Protein 5TO5 (pdb70)

B-factor: mean 37.55, std 9.83, range [18.01, 125.41]

Sequence (281 aa):
AAVLQQVLERTELNKLPKSVQNKLEKFLADQQSEIDGLKGRHEKFKVESEQQYMEIEKRLSHSQERLVNETRECQSLRLELEKLNNQLKALTEKNKELEIAQDRNIAIQSQMTRTKEELEAEKRDLIRTNERLSQELEYLTAVLQQVLERTELNKLPKSVQNKLEKFLADQQSEIDGLKGRHEKFKVESEQQYMEIEKRLSHSQERLVNETRECQSLRLELEKLNNQLKALTEKNKELEIAQDRNIAIQSQMTRTKEELEAEKRDLIRTNERLSQELEYLT

Radius of gyration: 56.95 Å; Cα contacts (8 Å, |Δi|>4): 152; chains: 2; bounding box: 167×40×88 Å

Structure (mmCIF, N/CA/C/O backbone):
data_5TO5
#
_entry.id   5TO5
#
_cell.length_a   74.177
_cell.length_b   51.551
_cell.length_c   94.980
_cell.angle_alpha   90.000
_cell.angle_beta   107.830
_cell.angle_gamma   90.000
#
_symmetry.space_group_name_H-M   'C 1 2 1'
#
loop_
_entity.id
_entity.type
_entity.pdbx_description
1 polymer 'Nucleoprotein TPR'
2 water water
#
loop_
_atom_site.group_PDB
_atom_site.id
_atom_site.type_symbol
_atom_site.label_atom_id
_atom_site.label_alt_id
_atom_site.label_comp_id
_atom_site.label_asym_id
_atom_site.label_entity_id
_atom_site.label_seq_id
_atom_site.pdbx_PDB_ins_code
_atom_site.Cartn_x
_atom_site.Cartn_y
_atom_site.Cartn_z
_atom_site.occupancy
_atom_site.B_iso_or_equiv
_atom_site.auth_seq_id
_atom_site.auth_comp_id
_atom_site.auth_asym_id
_atom_site.auth_atom_id
_atom_site.pdbx_PDB_model_num
ATOM 1 N N . ALA A 1 1 ? 54.413 -25.602 80.630 1.00 51.52 2 ALA A N 1
ATOM 2 C CA . ALA A 1 1 ? 53.451 -24.770 79.925 1.00 69.67 2 ALA A CA 1
ATOM 3 C C . ALA A 1 1 ? 53.782 -23.291 80.108 1.00 64.42 2 ALA A C 1
ATOM 4 O O . ALA A 1 1 ? 53.035 -22.416 79.658 1.00 68.64 2 ALA A O 1
ATOM 6 N N . ALA A 1 2 ? 54.937 -23.024 80.708 1.00 55.89 3 ALA A N 1
ATOM 7 C CA . ALA A 1 2 ? 55.363 -21.666 81.009 1.00 54.16 3 ALA A CA 1
ATOM 8 C C . ALA A 1 2 ? 55.853 -20.922 79.772 1.00 45.56 3 ALA A C 1
ATOM 9 O O . ALA A 1 2 ? 56.580 -21.470 78.945 1.00 50.39 3 ALA A O 1
ATOM 11 N N . VAL A 1 3 ? 55.442 -19.665 79.655 1.00 42.12 4 VAL A N 1
ATOM 12 C CA . VAL A 1 3 ? 55.833 -18.824 78.533 1.00 40.34 4 VAL A CA 1
ATOM 13 C C . VAL A 1 3 ? 57.225 -18.221 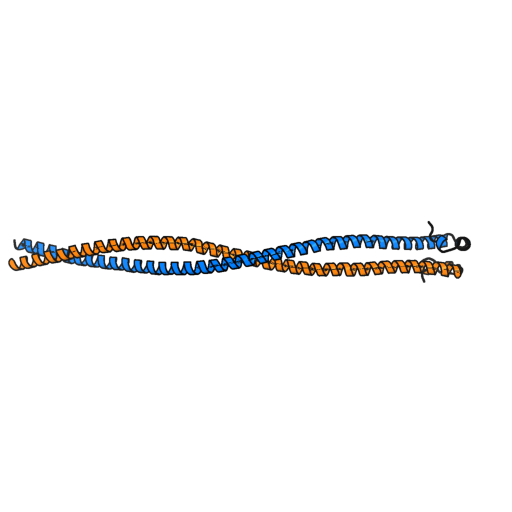78.737 1.00 35.18 4 VAL A C 1
ATOM 14 O O . VAL A 1 3 ? 57.928 -17.914 77.772 1.00 33.55 4 VAL A O 1
ATOM 18 N N . LEU A 1 4 ? 57.621 -18.064 79.997 1.00 37.97 5 LEU A N 1
ATOM 19 C CA . LEU A 1 4 ? 58.862 -17.371 80.322 1.00 39.50 5 LEU A CA 1
ATOM 20 C C . LEU A 1 4 ? 60.094 -18.214 80.020 1.00 35.00 5 LEU A C 1
ATOM 21 O O . LEU A 1 4 ? 61.139 -17.685 79.641 1.00 35.93 5 LEU A O 1
ATOM 26 N N . GLN A 1 5 ? 59.976 -19.525 80.188 1.00 35.51 6 GLN A N 1
ATOM 27 C CA . GLN A 1 5 ? 61.092 -20.410 79.893 1.00 32.24 6 GLN A CA 1
ATOM 28 C C . GLN A 1 5 ? 61.299 -20.502 78.379 1.00 37.47 6 GLN A C 1
ATOM 29 O O . GLN A 1 5 ? 62.345 -20.963 77.920 1.00 43.28 6 GLN A O 1
ATOM 35 N N . GLN A 1 6 ? 60.303 -20.061 77.610 1.00 36.11 7 GLN A N 1
ATOM 36 C CA . GLN A 1 6 ? 60.418 -20.023 76.155 1.00 31.19 7 GLN A CA 1
ATOM 37 C C . GLN A 1 6 ? 61.283 -18.854 75.685 1.00 36.44 7 GLN A C 1
ATOM 38 O O . GLN A 1 6 ? 62.104 -19.001 74.781 1.00 33.79 7 GLN A O 1
ATOM 44 N N . VAL A 1 7 ? 61.079 -17.684 76.283 1.00 31.26 8 VAL A N 1
ATOM 45 C CA . VAL A 1 7 ? 61.791 -16.488 75.849 1.00 28.47 8 VAL A CA 1
ATOM 46 C C . VAL A 1 7 ? 63.208 -16.411 76.419 1.00 35.21 8 VAL A C 1
ATOM 47 O O . VAL A 1 7 ? 64.149 -16.082 75.700 1.00 31.15 8 VAL A O 1
ATOM 51 N N . LEU A 1 8 ? 63.368 -16.744 77.697 1.00 30.77 9 LEU A N 1
ATOM 52 C CA . LEU A 1 8 ? 64.673 -16.649 78.344 1.00 33.14 9 LEU A CA 1
ATOM 53 C C . LEU A 1 8 ? 65.327 -18.016 78.502 1.00 36.71 9 LEU A C 1
ATOM 54 O O . LEU A 1 8 ? 64.699 -19.047 78.253 1.00 41.69 9 LEU A O 1
ATOM 59 N N . GLU A 1 9 ? 66.572 -18.020 78.972 1.00 41.01 10 GLU A N 1
ATOM 60 C CA . GLU A 1 9 ? 67.292 -19.266 79.195 1.00 38.69 10 GLU A CA 1
ATOM 61 C C . GLU A 1 9 ? 67.121 -19.689 80.641 1.00 36.47 10 GLU A C 1
ATOM 62 O O . GLU A 1 9 ? 66.589 -18.927 81.444 1.00 46.49 10 GLU A O 1
ATOM 68 N N . ARG A 1 10 ? 67.619 -20.870 80.990 1.00 33.51 11 ARG A N 1
ATOM 69 C CA . ARG A 1 10 ? 67.480 -21.360 82.356 1.00 37.13 11 ARG A CA 1
ATOM 70 C C . ARG A 1 10 ? 68.410 -20.605 83.291 1.00 36.90 11 ARG A C 1
ATOM 71 O O . ARG A 1 10 ? 68.166 -20.525 84.492 1.00 42.26 11 ARG A O 1
ATOM 79 N N . THR A 1 11 ? 69.476 -20.043 82.738 1.00 34.10 12 THR A N 1
ATOM 80 C CA . THR A 1 11 ? 70.429 -19.302 83.550 1.00 43.28 12 THR A CA 1
ATOM 81 C C . THR A 1 11 ? 69.926 -17.901 83.872 1.00 39.64 12 THR A C 1
ATOM 82 O O . THR A 1 11 ? 70.115 -17.409 84.982 1.00 38.44 12 THR A O 1
ATOM 86 N N . GLU A 1 12 ? 69.306 -17.245 82.896 1.00 33.60 13 GLU A N 1
ATOM 87 C CA . GLU A 1 12 ? 68.862 -15.872 83.104 1.00 37.97 13 GLU A CA 1
ATOM 88 C C . GLU A 1 12 ? 67.433 -15.777 83.633 1.00 34.38 13 GLU A C 1
ATOM 89 O O . GLU A 1 12 ? 67.028 -14.731 84.145 1.00 31.12 13 GLU A O 1
ATOM 95 N N . LEU A 1 13 ? 66.685 -16.872 83.545 1.00 30.93 14 LEU A N 1
ATOM 96 C CA . LEU A 1 13 ? 65.361 -16.915 84.145 1.00 28.51 14 LEU A CA 1
ATOM 97 C C . LEU A 1 13 ? 65.523 -17.080 85.646 1.00 30.58 14 LEU A C 1
ATOM 98 O O . LEU A 1 13 ? 64.780 -16.495 86.431 1.00 33.09 14 LEU A O 1
ATOM 103 N N . ASN A 1 14 ? 66.517 -17.864 86.043 1.00 31.48 15 ASN A N 1
ATOM 104 C CA . ASN A 1 14 ? 66.736 -18.125 87.456 1.00 31.80 15 ASN A CA 1
ATOM 105 C C . ASN A 1 14 ? 67.367 -16.928 88.166 1.00 28.38 15 ASN A C 1
ATOM 106 O O . ASN A 1 14 ? 67.388 -16.871 89.395 1.00 27.22 15 ASN A O 1
ATOM 111 N N . LYS A 1 15 ? 67.866 -15.967 87.391 1.00 27.74 16 LYS A N 1
ATOM 112 C CA . LYS A 1 15 ? 68.393 -14.728 87.957 1.00 26.98 16 LYS A CA 1
ATOM 113 C C . LYS A 1 15 ? 67.272 -13.738 88.277 1.00 28.11 16 LYS A C 1
ATOM 114 O O . LYS A 1 15 ? 67.505 -12.719 88.924 1.00 37.09 16 LYS A O 1
ATOM 120 N N . LEU A 1 16 ? 66.060 -14.034 87.818 1.00 28.26 17 LEU A N 1
ATOM 121 C CA . LEU A 1 16 ? 64.917 -13.184 88.125 1.00 26.73 17 LEU A CA 1
ATOM 122 C C . LEU A 1 16 ? 64.290 -13.575 89.462 1.00 24.89 17 LEU A C 1
ATOM 123 O O . LEU A 1 16 ? 64.082 -14.756 89.729 1.00 24.76 17 LEU A O 1
ATOM 128 N N . PRO A 1 17 ? 63.993 -12.578 90.313 1.00 25.47 18 PRO A N 1
ATOM 129 C CA . PRO A 1 17 ? 63.243 -12.828 91.550 1.00 24.37 18 PRO A CA 1
ATOM 130 C C . PRO A 1 17 ? 61.912 -13.522 91.292 1.00 24.33 18 PRO A C 1
ATOM 131 O O . PRO A 1 17 ? 61.387 -13.424 90.182 1.00 24.49 18 PRO A O 1
ATOM 135 N N . LYS A 1 18 ? 61.400 -14.238 92.289 1.00 23.78 19 LYS A N 1
ATOM 136 C CA . LYS A 1 18 ? 60.115 -14.916 92.157 1.00 26.73 19 LYS A CA 1
ATOM 137 C C . LYS A 1 18 ? 59.030 -13.917 91.761 1.00 24.95 19 LYS A C 1
ATOM 138 O O . LYS A 1 18 ? 58.275 -14.155 90.822 1.00 26.79 19 LYS A O 1
ATOM 144 N N . SER A 1 19 ? 58.982 -12.795 92.476 1.00 24.83 20 SER A N 1
ATOM 145 C CA . SER A 1 19 ? 57.979 -11.755 92.255 1.00 27.77 20 SER A CA 1
ATOM 146 C C . SER A 1 19 ? 57.981 -11.292 90.810 1.00 27.09 20 SER A C 1
ATOM 147 O O . SER A 1 19 ? 56.944 -11.243 90.150 1.00 24.85 20 SER A O 1
ATOM 150 N N . VAL A 1 20 ? 59.172 -10.953 90.337 1.00 25.47 21 VAL A N 1
ATOM 151 C CA . VAL A 1 20 ? 59.391 -10.537 88.963 1.00 20.38 21 VAL A CA 1
ATOM 152 C C . VAL A 1 20 ? 58.948 -11.601 87.959 1.00 23.48 21 VAL A C 1
ATOM 153 O O . VAL A 1 20 ? 58.302 -11.276 86.959 1.00 23.13 21 VAL A O 1
ATOM 157 N N . GLN A 1 21 ? 59.279 -12.866 88.220 1.00 25.77 22 GLN A N 1
ATOM 158 C CA . GLN A 1 21 ? 58.861 -13.938 87.319 1.00 19.43 22 GLN A CA 1
ATOM 159 C C . GLN A 1 21 ? 57.336 -14.009 87.300 1.00 27.87 22 GLN A C 1
ATOM 160 O O . GLN A 1 21 ? 56.724 -14.047 86.236 1.00 30.70 22 GLN A O 1
ATOM 166 N N . ASN A 1 22 ? 56.733 -13.995 88.486 1.00 28.64 23 ASN A N 1
ATOM 167 C CA . ASN A 1 22 ? 55.282 -14.062 88.622 1.00 25.66 23 ASN A CA 1
ATOM 168 C C . ASN A 1 22 ? 54.547 -12.955 87.861 1.00 26.09 23 ASN A C 1
ATOM 169 O O . ASN A 1 22 ? 53.518 -13.214 87.241 1.00 30.90 23 ASN A O 1
ATOM 174 N N . LYS A 1 23 ? 55.067 -11.731 87.896 1.00 22.75 24 LYS A N 1
ATOM 175 C CA . LYS A 1 23 ? 54.456 -10.634 87.145 1.00 23.18 24 LYS A CA 1
ATOM 176 C C . LYS A 1 23 ? 54.530 -10.857 85.638 1.00 26.29 24 LYS A C 1
ATOM 177 O O . LYS A 1 23 ? 53.524 -10.738 84.941 1.00 27.81 24 LYS A O 1
ATOM 183 N N . LEU A 1 24 ? 55.723 -11.170 85.141 1.00 19.77 25 LEU A N 1
ATOM 184 C CA . LEU A 1 24 ? 55.917 -11.394 83.711 1.00 28.77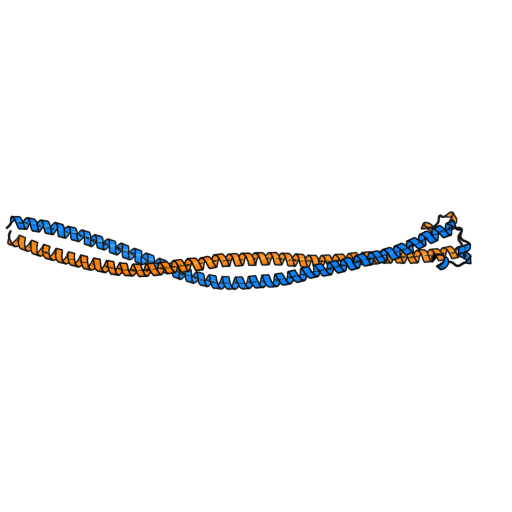 25 LEU A CA 1
ATOM 185 C C . LEU A 1 24 ? 55.024 -12.520 83.196 1.00 28.81 25 LEU A C 1
ATOM 186 O O . LEU A 1 24 ? 54.302 -12.339 82.219 1.00 29.53 25 LEU A O 1
ATOM 191 N N . GLU A 1 25 ? 55.059 -13.673 83.861 1.00 26.31 26 GLU A N 1
ATOM 192 C CA . GLU A 1 25 ? 54.246 -14.814 83.440 1.00 26.91 26 GLU A CA 1
ATOM 193 C C . GLU A 1 25 ? 52.759 -14.484 83.486 1.00 30.51 26 GLU A C 1
ATOM 194 O O . GLU A 1 25 ? 52.001 -14.917 82.626 1.00 33.06 26 GLU A O 1
ATOM 200 N N . LYS A 1 26 ? 52.349 -13.722 84.496 1.00 26.18 27 LYS A N 1
ATOM 201 C CA . LYS A 1 26 ? 50.966 -13.281 84.610 1.00 31.37 27 LYS A CA 1
ATOM 202 C C . LYS A 1 26 ? 50.559 -12.492 83.372 1.00 32.53 27 LYS A C 1
ATOM 203 O O . LYS A 1 26 ? 49.522 -12.763 82.760 1.00 32.99 27 LYS A O 1
ATOM 209 N N . PHE A 1 27 ? 51.394 -11.528 83.000 1.00 29.50 28 PHE A N 1
ATOM 210 C CA . PHE A 1 27 ? 51.109 -10.660 81.865 1.00 27.12 28 PHE A CA 1
ATOM 211 C C . PHE A 1 27 ? 51.223 -11.417 80.542 1.00 32.37 28 PHE A C 1
ATOM 212 O O . PHE A 1 27 ? 50.402 -11.230 79.648 1.00 31.91 28 PHE A O 1
ATOM 220 N N . LEU A 1 28 ? 52.233 -12.274 80.414 1.00 29.23 29 LEU A N 1
ATOM 221 C CA . LEU A 1 28 ? 52.402 -13.042 79.183 1.00 28.79 29 LEU A CA 1
ATOM 222 C C . LEU A 1 28 ? 51.244 -14.017 79.000 1.00 36.70 29 LEU A C 1
ATOM 223 O O . LEU A 1 28 ? 50.817 -14.279 77.881 1.00 37.09 29 LEU A O 1
ATOM 228 N N . ALA A 1 29 ? 50.730 -14.537 80.110 1.00 30.69 30 ALA A N 1
ATOM 229 C CA . ALA A 1 29 ? 49.589 -15.445 80.077 1.00 34.34 30 ALA A CA 1
ATOM 230 C C . ALA A 1 29 ? 48.351 -14.729 79.570 1.00 34.83 30 ALA A C 1
ATOM 231 O O . ALA A 1 29 ? 47.617 -15.250 78.728 1.00 40.39 30 ALA A O 1
ATOM 233 N N . ASP A 1 30 ? 48.129 -13.530 80.096 1.00 33.42 31 ASP A N 1
ATOM 234 C CA . ASP A 1 30 ? 46.968 -12.733 79.737 1.00 35.40 31 ASP A CA 1
ATOM 235 C C . ASP A 1 30 ? 46.979 -12.390 78.252 1.00 33.78 31 ASP A C 1
ATOM 236 O O . ASP A 1 30 ? 45.933 -12.370 77.606 1.00 33.47 31 ASP A O 1
ATOM 241 N N . GLN A 1 31 ? 48.166 -12.131 77.714 1.00 33.68 32 GLN A N 1
ATOM 242 C CA . GLN A 1 31 ? 48.308 -11.826 76.297 1.00 29.37 32 GLN A CA 1
ATOM 243 C C . GLN A 1 31 ? 47.965 -13.034 75.443 1.00 29.70 32 GLN A C 1
ATOM 244 O O . GLN A 1 31 ? 47.326 -12.907 74.400 1.00 33.02 32 GLN A O 1
ATOM 250 N N . GLN A 1 32 ? 48.400 -14.205 75.893 1.00 29.10 33 GLN A N 1
ATOM 251 C CA . GLN A 1 32 ? 48.051 -15.456 75.238 1.00 29.41 33 GLN A CA 1
ATOM 252 C C . GLN A 1 32 ? 46.540 -15.671 75.257 1.00 31.49 33 GLN A C 1
ATOM 253 O O . GLN A 1 32 ? 45.948 -16.075 74.258 1.00 33.18 33 GLN A O 1
ATOM 259 N N . SER A 1 33 ? 45.918 -15.389 76.398 1.00 25.75 34 SER A N 1
ATOM 260 C CA . SER A 1 33 ? 44.481 -15.587 76.546 1.00 31.27 34 SER A CA 1
ATOM 261 C C . SER A 1 33 ? 43.675 -14.623 75.678 1.00 31.18 34 SER A C 1
ATOM 262 O O . SER A 1 33 ? 42.698 -15.025 75.046 1.00 32.16 34 SER A O 1
ATOM 265 N N . GLU A 1 34 ? 44.085 -13.357 75.644 1.00 30.40 35 GLU A N 1
ATOM 266 C CA . GLU A 1 34 ? 43.380 -12.358 74.844 1.00 31.12 35 GLU A CA 1
ATOM 267 C C . GLU A 1 34 ? 43.433 -12.722 73.364 1.00 30.41 35 GLU A C 1
ATOM 268 O O . GLU A 1 34 ? 42.449 -12.547 72.644 1.00 30.81 35 GLU A O 1
ATOM 274 N N . ILE A 1 35 ? 44.578 -13.234 72.917 1.00 31.53 36 ILE A N 1
ATOM 275 C CA . ILE A 1 35 ? 44.725 -13.686 71.535 1.00 29.74 36 ILE A CA 1
ATOM 276 C C . ILE A 1 35 ? 43.690 -14.756 71.201 1.00 32.29 36 ILE A C 1
ATOM 277 O O . ILE A 1 35 ? 42.996 -14.671 70.187 1.00 31.89 36 ILE A O 1
ATOM 282 N N . ASP A 1 36 ? 43.585 -15.755 72.071 1.00 35.63 37 ASP A N 1
ATOM 283 C CA . ASP A 1 36 ? 42.632 -16.842 71.885 1.00 34.99 37 ASP A CA 1
ATOM 284 C C . ASP A 1 36 ? 41.198 -16.361 72.055 1.00 33.53 37 ASP A C 1
ATOM 285 O O . ASP A 1 36 ? 40.286 -16.857 71.398 1.00 35.95 37 ASP A O 1
ATOM 290 N N . GLY A 1 37 ? 41.007 -15.397 72.948 1.00 31.90 38 GLY A N 1
ATOM 291 C CA . GLY A 1 37 ? 39.694 -14.835 73.200 1.00 29.74 38 GLY A CA 1
ATOM 292 C C . GLY A 1 37 ? 39.200 -14.046 72.008 1.00 31.51 38 GLY A C 1
ATOM 293 O O . GLY A 1 37 ? 38.018 -14.081 71.669 1.00 33.54 38 GLY A O 1
ATOM 294 N N . LEU A 1 38 ? 40.117 -13.330 71.368 1.00 29.78 39 LEU A N 1
ATOM 295 C CA . LEU A 1 38 ? 39.794 -12.568 70.170 1.00 32.82 39 LEU A CA 1
ATOM 296 C C . LEU A 1 38 ? 39.484 -13.488 69.000 1.00 33.47 39 LEU A C 1
ATOM 297 O O . LEU A 1 38 ? 38.569 -13.227 68.219 1.00 30.79 39 LEU A O 1
ATOM 302 N N . LYS A 1 39 ? 40.258 -14.561 68.877 1.00 32.43 40 LYS A N 1
ATOM 303 C CA . LYS A 1 39 ? 40.033 -15.537 67.821 1.00 32.04 40 LYS A CA 1
ATOM 304 C C . LYS A 1 39 ? 38.727 -16.289 68.062 1.00 30.64 40 LYS A C 1
ATOM 305 O O . LYS A 1 39 ? 38.021 -16.638 67.113 1.00 30.50 40 LYS A O 1
ATOM 311 N N . GLY A 1 40 ? 38.397 -16.526 69.329 1.00 31.29 41 GLY A N 1
ATOM 312 C CA . GLY A 1 40 ? 37.134 -17.158 69.664 1.00 32.50 41 GLY A CA 1
ATOM 313 C C . GLY A 1 40 ? 35.964 -16.261 69.315 1.00 33.99 41 GLY A C 1
ATOM 314 O O . GLY A 1 40 ? 34.996 -16.694 68.689 1.00 33.02 41 GLY A O 1
ATOM 315 N N . ARG A 1 41 ? 36.076 -14.998 69.714 1.00 35.86 42 ARG A N 1
ATOM 316 C CA . ARG A 1 41 ? 35.040 -14.000 69.477 1.00 28.07 42 ARG A CA 1
ATOM 317 C C . ARG A 1 41 ? 34.806 -13.746 67.992 1.00 40.21 42 ARG A C 1
ATOM 318 O O . ARG A 1 41 ? 33.686 -13.442 67.574 1.00 42.89 42 ARG A O 1
ATOM 326 N N . HIS A 1 42 ? 35.865 -13.862 67.197 1.00 33.86 43 HIS A N 1
ATOM 327 C CA . HIS A 1 42 ? 35.765 -13.581 65.771 1.00 33.74 43 HIS A CA 1
ATOM 328 C C . HIS A 1 42 ? 34.955 -14.642 65.045 1.00 35.34 43 HIS A C 1
ATOM 329 O O . HIS A 1 42 ? 34.217 -14.341 64.106 1.00 35.84 43 HIS A O 1
ATOM 336 N N . GLU A 1 43 ? 35.102 -15.888 65.476 1.00 34.35 44 GLU A N 1
ATOM 337 C CA . GLU A 1 43 ? 34.376 -16.982 64.851 1.00 43.50 44 GLU A CA 1
ATOM 338 C C . GLU A 1 43 ? 32.893 -16.934 65.197 1.00 41.45 44 GLU A C 1
ATOM 339 O O . GLU A 1 43 ? 32.051 -17.216 64.348 1.00 38.03 44 GLU A O 1
ATOM 345 N N . LYS A 1 44 ? 32.581 -16.573 66.439 1.00 36.74 45 LYS A N 1
ATOM 346 C CA . LYS A 1 44 ? 31.190 -16.459 66.874 1.00 43.23 45 LYS A CA 1
ATOM 347 C C . LYS A 1 44 ? 30.464 -15.409 66.041 1.00 36.61 45 LYS A C 1
ATOM 348 O O . LYS A 1 44 ? 29.301 -15.586 65.674 1.00 35.87 45 LYS A O 1
ATOM 354 N N . PHE A 1 45 ? 31.163 -14.316 65.750 1.00 39.61 46 PHE A N 1
ATOM 355 C CA . PHE A 1 45 ? 30.624 -13.241 64.928 1.00 31.56 46 PHE A CA 1
ATOM 356 C C . PHE A 1 45 ? 30.483 -13.693 63.483 1.00 39.78 46 PHE A C 1
ATOM 357 O O . PHE A 1 45 ? 29.497 -13.386 62.816 1.00 40.26 46 PHE A O 1
ATOM 365 N N . LYS A 1 46 ? 31.488 -14.421 63.011 1.00 36.15 47 LYS A N 1
ATOM 366 C CA . LYS A 1 46 ? 31.558 -14.855 61.623 1.00 35.56 47 LYS A CA 1
ATOM 367 C C . LYS A 1 46 ? 30.392 -15.768 61.272 1.00 34.63 47 LYS A C 1
ATOM 368 O O . LYS A 1 46 ? 29.718 -15.555 60.263 1.00 42.73 47 LYS A O 1
ATOM 374 N N . VAL A 1 47 ? 30.156 -16.781 62.102 1.00 34.97 48 VAL A N 1
ATOM 375 C CA . VAL A 1 47 ? 29.059 -17.706 61.852 1.00 40.83 48 VAL A CA 1
ATOM 376 C C . VAL A 1 47 ? 27.712 -16.997 61.983 1.00 40.90 48 VAL A C 1
ATOM 377 O O . VAL A 1 47 ? 26.786 -17.291 61.231 1.00 38.23 48 VAL A O 1
ATOM 381 N N . GLU A 1 48 ? 27.610 -16.050 62.914 1.00 41.76 49 GLU A N 1
ATOM 382 C CA . GLU A 1 48 ? 26.367 -15.311 63.116 1.00 40.16 49 GLU A CA 1
ATOM 383 C C . GLU A 1 48 ? 26.050 -14.442 61.904 1.00 40.62 49 GLU A C 1
ATOM 384 O O . GLU A 1 48 ? 24.911 -14.399 61.439 1.00 47.25 49 GLU A O 1
ATOM 390 N N . SER A 1 49 ? 27.070 -13.757 61.399 1.00 39.70 50 SER A N 1
ATOM 391 C CA . SER A 1 49 ? 26.934 -12.894 60.233 1.00 36.28 50 SER A CA 1
ATOM 392 C C . SER A 1 49 ? 26.496 -13.680 59.002 1.00 36.12 50 SER A C 1
ATOM 393 O O . SER A 1 49 ? 25.521 -13.320 58.338 1.00 34.08 50 SER A O 1
ATOM 396 N N . GLU A 1 50 ? 27.223 -14.754 58.706 1.00 40.75 51 GLU A N 1
ATOM 397 C CA . GLU A 1 50 ? 26.931 -15.584 57.544 1.00 35.24 51 GLU A CA 1
ATOM 398 C C . GLU A 1 50 ? 25.556 -16.238 57.655 1.00 42.07 51 GLU A C 1
ATOM 399 O O . GLU A 1 50 ? 24.853 -16.395 56.659 1.00 39.48 51 GLU A O 1
ATOM 405 N N . GLN A 1 51 ? 25.180 -16.608 58.875 1.00 39.14 52 GLN A N 1
ATOM 406 C CA . GLN A 1 51 ? 23.869 -17.190 59.139 1.00 43.84 52 GLN A CA 1
ATOM 407 C C . GLN A 1 51 ? 22.759 -16.184 58.850 1.00 43.59 52 GLN A C 1
ATOM 408 O O 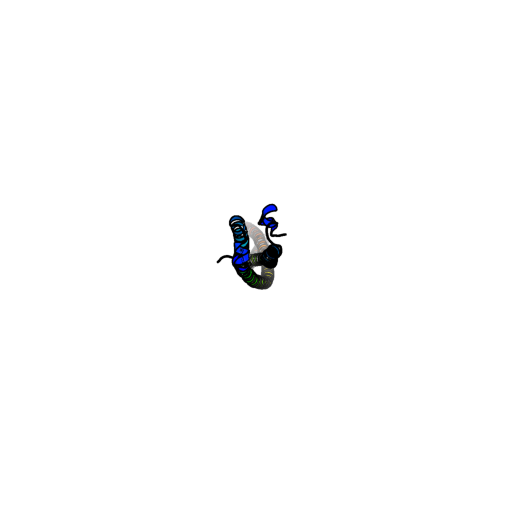. GLN A 1 51 ? 21.763 -16.514 58.209 1.00 34.24 52 GLN A O 1
ATOM 414 N N . GLN A 1 52 ? 22.939 -14.954 59.323 1.00 40.03 53 GLN A N 1
ATOM 415 C CA . GLN A 1 52 ? 21.960 -13.899 59.094 1.00 38.93 53 GLN A CA 1
ATOM 416 C C . GLN A 1 52 ? 21.888 -13.526 57.621 1.00 39.99 53 GLN A C 1
ATOM 417 O O . GLN A 1 52 ? 20.813 -13.223 57.106 1.00 40.67 53 GLN A O 1
ATOM 423 N N . TYR A 1 53 ? 23.031 -13.553 56.944 1.00 34.58 54 TYR A N 1
ATOM 424 C CA . TYR A 1 53 ? 23.076 -13.155 55.547 1.00 37.11 54 TYR A CA 1
ATOM 425 C C . TYR A 1 53 ? 22.306 -14.141 54.668 1.00 35.37 54 TYR A C 1
ATOM 426 O O . TYR A 1 53 ? 21.586 -13.741 53.753 1.00 28.85 54 TYR A O 1
ATOM 435 N N . MET A 1 54 ? 22.455 -15.429 54.961 1.00 41.07 55 MET A N 1
ATOM 436 C CA . MET A 1 54 ? 21.756 -16.468 54.217 1.00 36.78 55 MET A CA 1
ATOM 437 C C . MET A 1 54 ? 20.252 -16.324 54.285 1.00 42.67 55 MET A C 1
ATOM 438 O O . MET A 1 54 ? 19.552 -16.504 53.295 1.00 42.61 55 MET A O 1
ATOM 443 N N . GLU A 1 55 ? 19.772 -16.029 55.479 1.00 39.17 56 GLU A N 1
ATOM 444 C CA . GLU A 1 55 ? 18.349 -16.024 55.750 1.00 38.49 56 GLU A CA 1
ATOM 445 C C . GLU A 1 55 ? 17.665 -14.792 55.184 1.00 37.53 56 GLU A C 1
ATOM 446 O O . GLU A 1 55 ? 16.503 -14.862 54.780 1.00 40.47 56 GLU A O 1
ATOM 452 N N . ILE A 1 56 ? 18.367 -13.664 55.155 1.00 31.96 57 ILE A N 1
ATOM 453 C CA . ILE A 1 56 ? 17.781 -12.458 54.583 1.00 32.55 57 ILE A CA 1
ATOM 454 C C . ILE A 1 56 ? 17.904 -12.486 53.057 1.00 38.73 57 ILE A C 1
ATOM 455 O O . ILE A 1 56 ? 17.153 -11.817 52.348 1.00 40.97 57 ILE A O 1
ATOM 460 N N . GLU A 1 57 ? 18.844 -13.280 52.553 1.00 32.31 58 GLU A N 1
ATOM 461 C CA . GLU A 1 57 ? 18.977 -13.476 51.114 1.00 37.55 58 GLU A CA 1
ATOM 462 C C . GLU A 1 57 ? 17.839 -14.377 50.646 1.00 39.15 58 GLU A C 1
ATOM 463 O O . GLU A 1 57 ? 17.389 -14.293 49.502 1.00 36.86 58 GLU A O 1
ATOM 469 N N . LYS A 1 58 ? 17.382 -15.234 51.554 1.00 36.13 59 LYS A N 1
ATOM 470 C CA . LYS A 1 58 ? 16.238 -16.106 51.319 1.00 39.34 59 LYS A CA 1
ATOM 471 C C . LYS A 1 58 ? 14.966 -15.279 51.145 1.00 36.92 59 LYS A C 1
ATOM 472 O O . LYS A 1 58 ? 14.195 -15.490 50.208 1.00 37.45 59 LYS A O 1
ATOM 478 N N . ARG A 1 59 ? 14.761 -14.332 52.058 1.00 35.02 60 ARG A N 1
ATOM 479 C CA . ARG A 1 59 ? 13.598 -13.447 52.032 1.00 30.65 60 ARG A CA 1
ATOM 480 C C . ARG A 1 59 ? 13.519 -12.625 50.750 1.00 37.44 60 ARG A C 1
ATOM 481 O O . ARG A 1 59 ? 12.434 -12.394 50.220 1.00 34.94 60 ARG A O 1
ATOM 489 N N . LEU A 1 60 ? 14.670 -12.179 50.260 1.00 38.55 61 LEU A N 1
ATOM 490 C CA . LEU A 1 60 ? 14.713 -11.429 49.012 1.00 37.91 61 LEU A CA 1
ATOM 491 C C . LEU A 1 60 ? 14.276 -12.307 47.852 1.00 34.44 61 LEU A C 1
ATOM 492 O O . LEU A 1 60 ? 13.472 -11.890 47.0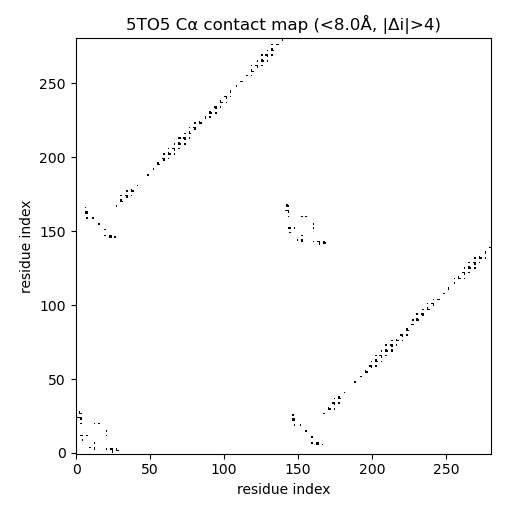16 1.00 34.97 61 LEU A O 1
ATOM 497 N N . SER A 1 61 ? 14.811 -13.523 47.811 1.00 34.76 62 SER A N 1
ATOM 498 C CA . SER A 1 61 ? 14.468 -14.484 46.772 1.00 32.81 62 SER A CA 1
ATOM 499 C C . SER A 1 61 ? 12.959 -14.720 46.712 1.00 39.89 62 SER A C 1
ATOM 500 O O . SER A 1 61 ? 12.366 -14.737 45.635 1.00 45.50 62 SER A O 1
ATOM 503 N N . HIS A 1 62 ? 12.345 -14.880 47.880 1.00 37.08 63 HIS A N 1
ATOM 504 C CA . HIS A 1 62 ? 10.905 -15.106 47.978 1.00 39.88 63 HIS A CA 1
ATOM 505 C C . HIS A 1 62 ? 10.121 -13.872 47.541 1.00 40.65 63 HIS A C 1
ATOM 506 O O . HIS A 1 62 ? 9.113 -13.981 46.843 1.00 39.27 63 HIS A O 1
ATOM 513 N N . SER A 1 63 ? 10.600 -12.701 47.951 1.00 36.74 64 SER A N 1
ATOM 514 C CA . SER A 1 63 ? 9.968 -11.438 47.592 1.00 33.76 64 SER A CA 1
ATOM 515 C C . SER A 1 63 ? 9.983 -11.210 46.086 1.00 35.60 64 SER A C 1
ATOM 516 O O . SER A 1 63 ? 8.981 -10.794 45.505 1.00 36.17 64 SER A O 1
ATOM 519 N N . GLN A 1 64 ? 11.130 -11.476 45.467 1.00 32.52 65 GLN A N 1
ATOM 520 C CA . GLN A 1 64 ? 11.278 -11.345 44.022 1.00 34.56 65 GLN A CA 1
ATOM 521 C C . GLN A 1 64 ? 10.266 -12.218 43.288 1.00 35.30 65 GLN A C 1
ATOM 522 O O . GLN A 1 64 ? 9.573 -11.754 42.379 1.00 33.71 65 GLN A O 1
ATOM 528 N N . GLU A 1 65 ? 10.188 -13.482 43.699 1.00 37.45 66 GLU A N 1
ATOM 529 C CA . GLU A 1 65 ? 9.286 -14.462 43.097 1.00 36.61 66 GLU A CA 1
ATOM 530 C C . GLU A 1 65 ? 7.817 -14.070 43.276 1.00 40.39 66 GLU A C 1
ATOM 531 O O . GLU A 1 65 ? 7.008 -14.228 42.366 1.00 37.34 66 GLU A O 1
ATOM 537 N N . ARG A 1 66 ? 7.479 -13.553 44.453 1.00 35.69 67 ARG A N 1
ATOM 538 C CA . ARG A 1 66 ? 6.118 -13.099 44.727 1.00 34.65 67 ARG A CA 1
ATOM 539 C C . ARG A 1 66 ? 5.754 -11.897 43.861 1.00 40.16 67 ARG A C 1
ATOM 540 O O . ARG A 1 66 ? 4.613 -11.761 43.425 1.00 37.41 67 ARG A O 1
ATOM 548 N N . LEU A 1 67 ? 6.730 -11.033 43.611 1.00 35.21 68 LEU A N 1
ATOM 549 C CA . LEU A 1 67 ? 6.519 -9.867 42.763 1.00 41.57 68 LEU A CA 1
ATOM 550 C C . LEU A 1 67 ? 6.268 -10.283 41.318 1.00 35.71 68 LEU A C 1
ATOM 551 O O . LEU A 1 67 ? 5.405 -9.716 40.638 1.00 37.38 68 LEU A O 1
ATOM 556 N N . VAL A 1 68 ? 7.024 -11.275 40.855 1.00 33.76 69 VAL A N 1
ATOM 557 C CA . VAL A 1 68 ? 6.879 -11.782 39.496 1.00 33.92 69 VAL A CA 1
ATOM 558 C C . VAL A 1 68 ? 5.472 -12.334 39.257 1.00 39.43 69 VAL A C 1
ATOM 559 O O . VAL A 1 68 ? 4.882 -12.113 38.200 1.00 46.49 69 VAL A O 1
ATOM 563 N N . ASN A 1 69 ? 4.932 -13.033 40.251 1.00 37.06 70 ASN A N 1
ATOM 564 C CA . ASN A 1 69 ? 3.587 -13.590 40.148 1.00 40.78 70 ASN A CA 1
ATOM 565 C C . ASN A 1 69 ? 2.508 -12.516 40.177 1.00 37.53 70 ASN A C 1
ATOM 566 O O . ASN A 1 69 ? 1.560 -12.557 39.392 1.00 43.29 70 ASN A O 1
ATOM 571 N N . GLU A 1 70 ? 2.654 -11.562 41.091 1.00 38.82 71 GLU A N 1
ATOM 572 C CA . GLU A 1 70 ? 1.691 -10.478 41.237 1.00 34.13 71 GLU A CA 1
ATOM 573 C C . GLU A 1 70 ? 1.617 -9.634 39.970 1.00 35.30 71 GLU A C 1
ATOM 574 O O . GLU A 1 70 ? 0.534 -9.222 39.547 1.00 39.44 71 GLU A O 1
ATOM 580 N N . THR A 1 71 ? 2.777 -9.379 39.373 1.00 30.02 72 THR A N 1
ATOM 581 C CA . THR A 1 71 ? 2.851 -8.629 38.125 1.00 33.92 72 THR A CA 1
ATOM 582 C C . THR A 1 71 ? 2.132 -9.386 37.013 1.00 33.57 72 THR A C 1
ATOM 583 O O . THR A 1 71 ? 1.484 -8.787 36.154 1.00 32.53 72 THR A O 1
ATOM 587 N N . ARG A 1 72 ? 2.243 -10.709 37.052 1.00 32.48 73 ARG A N 1
ATOM 588 C CA . ARG A 1 72 ? 1.629 -11.574 36.056 1.00 32.80 73 ARG A CA 1
ATOM 589 C C . ARG A 1 72 ? 0.110 -11.611 36.225 1.00 33.38 73 ARG A C 1
ATOM 590 O O . ARG A 1 72 ? -0.634 -11.691 35.243 1.00 32.90 73 ARG A O 1
ATOM 598 N N . GLU A 1 73 ? -0.339 -11.545 37.475 1.00 35.16 74 GLU A N 1
ATOM 599 C CA . GLU A 1 73 ? -1.763 -11.514 37.787 1.00 37.88 74 GLU A CA 1
ATOM 600 C C . GLU A 1 73 ? -2.383 -10.176 37.393 1.00 34.65 74 GLU A C 1
ATOM 601 O O . GLU A 1 73 ? -3.505 -10.125 36.885 1.00 33.25 74 GLU A O 1
ATOM 607 N N . CYS A 1 74 ? -1.647 -9.095 37.636 1.00 35.86 75 CYS A N 1
ATOM 608 C CA . CYS A 1 74 ? -2.074 -7.766 37.214 1.00 33.02 75 CYS A CA 1
ATOM 609 C C . CYS A 1 74 ? -2.343 -7.718 35.720 1.00 35.51 75 CYS A C 1
ATOM 610 O O . CYS A 1 74 ? -3.387 -7.237 35.281 1.00 37.70 75 CYS A O 1
ATOM 613 N N . GLN A 1 75 ? -1.395 -8.228 34.944 1.00 31.36 76 GLN A N 1
ATOM 614 C CA . GLN A 1 75 ? -1.509 -8.204 33.493 1.00 29.51 76 GLN A CA 1
ATOM 615 C C . GLN A 1 75 ? -2.655 -9.072 32.986 1.00 27.30 76 GLN A C 1
ATOM 616 O O . GLN A 1 75 ? -3.278 -8.745 31.977 1.00 34.75 76 GLN A O 1
ATOM 622 N N . SER A 1 76 ? -2.940 -10.167 33.684 1.00 26.52 77 SER A N 1
ATOM 623 C CA . SER A 1 76 ? -4.037 -11.042 33.283 1.00 27.84 77 SER A CA 1
ATOM 624 C C . SER A 1 76 ? -5.378 -10.381 33.556 1.00 32.18 77 SER A C 1
ATOM 625 O O . SER A 1 76 ? -6.333 -10.549 32.796 1.00 28.48 77 SER A O 1
ATOM 628 N N . LEU A 1 77 ? -5.438 -9.628 34.648 1.00 35.80 78 LEU A N 1
ATOM 629 C CA . LEU A 1 77 ? -6.640 -8.887 35.008 1.00 34.54 78 LEU A CA 1
ATOM 630 C C . LEU A 1 77 ? -6.910 -7.744 34.042 1.00 32.89 78 LEU A C 1
ATOM 631 O O . LEU A 1 77 ? -8.051 -7.493 33.669 1.00 31.95 78 LEU A O 1
ATOM 636 N N . ARG A 1 78 ? -5.855 -7.048 33.637 1.00 27.93 79 ARG A N 1
ATOM 637 C CA . ARG A 1 78 ? -6.011 -5.915 32.735 1.00 32.26 79 ARG A CA 1
ATOM 638 C C . ARG A 1 78 ? -6.581 -6.356 31.397 1.00 37.19 79 ARG A C 1
ATOM 639 O O . ARG A 1 78 ? -7.369 -5.639 30.784 1.00 26.09 79 ARG A O 1
ATOM 647 N N . LEU A 1 79 ? -6.196 -7.549 30.957 1.00 29.11 80 LEU A N 1
ATOM 648 C CA . LEU A 1 79 ? -6.687 -8.080 29.693 1.00 30.86 80 LEU A CA 1
ATOM 649 C C . LEU A 1 79 ? -8.178 -8.403 29.752 1.00 30.64 80 LEU A C 1
ATOM 650 O O . LEU A 1 79 ? -8.921 -8.058 28.833 1.00 30.40 80 LEU A O 1
ATOM 655 N N . GLU A 1 80 ? -8.623 -9.064 30.819 1.00 31.78 81 GLU A N 1
ATOM 656 C CA . GLU A 1 80 ? -10.031 -9.440 30.907 1.00 27.16 81 GLU A CA 1
ATOM 657 C C . GLU A 1 80 ? -10.898 -8.216 31.186 1.00 31.60 81 GLU A C 1
ATOM 658 O O . GLU A 1 80 ? -12.076 -8.193 30.831 1.00 34.06 81 GLU A O 1
ATOM 664 N N . LEU A 1 81 ? -10.314 -7.194 31.801 1.00 32.47 82 LEU A N 1
ATOM 665 C CA . LEU A 1 81 ? -11.021 -5.933 31.975 1.00 29.98 82 LEU A CA 1
ATOM 666 C C . LEU A 1 81 ? -11.254 -5.263 30.622 1.00 29.30 82 LEU A C 1
ATOM 667 O O . LEU A 1 81 ? -12.356 -4.784 30.345 1.00 30.52 82 LEU A O 1
ATOM 672 N N . GLU A 1 82 ? -10.223 -5.247 29.780 1.00 25.49 83 GLU A N 1
ATOM 673 C CA . GLU A 1 82 ? -10.321 -4.631 28.460 1.00 24.96 83 GLU A CA 1
ATOM 674 C C . GLU A 1 82 ? -11.345 -5.355 27.586 1.00 29.73 83 GLU A C 1
ATOM 675 O O . GLU A 1 82 ? -12.117 -4.719 26.870 1.00 26.41 83 GLU A O 1
ATOM 681 N N . LYS A 1 83 ? -11.357 -6.682 27.650 1.00 28.64 84 LYS A N 1
ATOM 682 C CA . LYS A 1 83 ? -12.315 -7.454 26.869 1.00 21.26 84 LYS A CA 1
ATOM 683 C C . LYS A 1 83 ? -13.745 -7.260 27.376 1.00 30.53 84 LYS A C 1
ATOM 684 O O . LYS A 1 83 ? -14.671 -7.123 26.579 1.00 34.22 84 LYS A O 1
ATOM 690 N N . LEU A 1 84 ? -13.930 -7.225 28.693 1.00 27.28 85 LEU A N 1
ATOM 691 C CA . LEU A 1 84 ? -15.275 -7.085 29.249 1.00 31.45 85 LEU A CA 1
ATOM 692 C C . LEU A 1 84 ? -15.826 -5.673 29.080 1.00 35.17 85 LEU A C 1
ATOM 693 O O . LEU A 1 84 ? -17.036 -5.490 28.926 1.00 36.17 85 LEU A O 1
ATOM 698 N N . ASN A 1 85 ? -14.945 -4.676 29.112 1.00 27.09 86 ASN A N 1
ATOM 699 C CA . ASN A 1 85 ? -15.365 -3.297 28.889 1.00 31.75 86 ASN A CA 1
ATOM 700 C C . ASN A 1 85 ? -15.921 -3.110 27.478 1.00 33.05 86 ASN A C 1
ATOM 701 O O . ASN A 1 85 ? -16.829 -2.307 27.262 1.00 35.87 86 ASN A O 1
ATOM 706 N N . ASN A 1 86 ? -15.371 -3.853 26.521 1.00 31.23 87 ASN A N 1
ATOM 707 C CA . ASN A 1 86 ? -15.884 -3.842 25.155 1.00 32.40 87 ASN A CA 1
ATOM 708 C C . ASN A 1 86 ? -17.200 -4.602 25.078 1.00 34.96 87 ASN A C 1
ATOM 709 O O . ASN A 1 86 ? -18.118 -4.209 24.359 1.00 32.95 87 ASN A O 1
ATOM 714 N N . GLN A 1 87 ? -17.276 -5.698 25.827 1.00 32.77 88 GLN A N 1
ATOM 715 C CA . GLN A 1 87 ? -18.510 -6.459 25.960 1.00 35.27 88 GLN A CA 1
ATOM 716 C C . GLN A 1 87 ? -19.623 -5.591 26.523 1.00 31.53 88 GLN A C 1
ATOM 717 O O . GLN A 1 87 ? -20.758 -5.621 26.037 1.00 26.64 88 GLN A O 1
ATOM 723 N N . LEU A 1 88 ? -19.293 -4.822 27.556 1.00 30.28 89 LEU A N 1
ATOM 724 C CA . LEU A 1 88 ? -20.282 -3.990 28.225 1.00 32.51 89 LEU A CA 1
ATOM 725 C C . LEU A 1 88 ? -20.773 -2.869 27.319 1.00 36.48 89 LEU A C 1
ATOM 726 O O . LEU A 1 88 ? -21.971 -2.603 27.251 1.00 35.08 89 LEU A O 1
ATOM 731 N N . LYS A 1 89 ? -19.841 -2.217 26.627 1.00 31.75 90 LYS A N 1
ATOM 732 C CA . LYS A 1 89 ? -20.178 -1.083 25.773 1.00 33.24 90 LYS A CA 1
ATOM 733 C C . LYS A 1 89 ? -21.220 -1.489 24.738 1.00 36.99 90 LYS A C 1
ATOM 734 O O . LYS A 1 89 ? -22.183 -0.758 24.496 1.00 40.50 90 LYS A O 1
ATOM 740 N N . ALA A 1 90 ? -21.030 -2.666 24.146 1.00 30.68 91 ALA A N 1
ATOM 741 C CA . ALA A 1 90 ? -21.971 -3.187 23.166 1.00 32.78 91 ALA A CA 1
ATOM 742 C C . ALA A 1 90 ? -23.292 -3.589 23.816 1.00 36.35 91 ALA A C 1
ATOM 743 O O . ALA A 1 90 ? -24.347 -3.499 23.186 1.00 34.50 91 ALA A O 1
ATOM 745 N N . LEU A 1 91 ? -23.238 -4.034 25.069 1.00 34.82 92 LEU A N 1
ATOM 746 C CA . LEU A 1 91 ? -24.455 -4.436 25.767 1.00 28.96 92 LEU A CA 1
ATOM 747 C C . LEU A 1 91 ? -25.258 -3.213 26.209 1.00 29.91 92 LEU A C 1
ATOM 748 O O . LEU A 1 91 ? -26.487 -3.263 26.278 1.00 33.99 92 LEU A O 1
ATOM 753 N N . THR A 1 92 ? -24.559 -2.121 26.509 1.00 36.48 93 THR A N 1
ATOM 754 C CA . THR A 1 92 ? -25.217 -0.856 26.814 1.00 31.68 93 THR A CA 1
ATOM 755 C C . THR A 1 92 ? -25.926 -0.317 25.574 1.00 41.58 93 THR A C 1
ATOM 756 O O . THR A 1 92 ? -27.096 0.069 25.634 1.00 49.51 93 THR A O 1
ATOM 760 N N . GLU A 1 93 ? -25.212 -0.299 24.450 1.00 39.11 94 GLU A N 1
ATOM 761 C CA . GLU A 1 93 ? -25.762 0.181 23.183 1.00 40.08 94 GLU A CA 1
ATOM 762 C C . GLU A 1 93 ? -27.023 -0.570 22.783 1.00 41.43 94 GLU A C 1
ATOM 763 O O . GLU A 1 93 ? -28.010 0.030 22.356 1.00 48.83 94 GLU A O 1
ATOM 769 N N . LYS A 1 94 ? -26.967 -1.890 22.914 1.00 39.94 95 LYS A N 1
ATOM 770 C CA . LYS A 1 94 ? -28.103 -2.745 22.615 1.00 37.35 95 LYS A CA 1
ATOM 771 C C . LYS A 1 94 ? -29.261 -2.434 23.557 1.00 42.26 95 LYS A C 1
ATOM 772 O O . LYS A 1 94 ? -30.423 -2.425 23.149 1.00 37.65 95 LYS A O 1
ATOM 778 N N . ASN A 1 95 ? -28.930 -2.160 24.815 1.00 31.08 96 ASN A N 1
ATOM 779 C CA . ASN A 1 95 ? -29.929 -1.830 25.823 1.00 36.28 96 ASN A CA 1
ATOM 780 C C . ASN A 1 95 ? -30.619 -0.505 25.535 1.00 42.05 96 ASN A C 1
ATOM 781 O O . ASN A 1 95 ? -31.846 -0.415 25.568 1.00 39.00 96 ASN A O 1
ATOM 786 N N . LYS A 1 96 ? -29.825 0.523 25.250 1.00 46.27 97 LYS A N 1
ATOM 787 C CA . LYS A 1 96 ? -30.366 1.860 25.048 1.00 45.16 97 LYS A CA 1
ATOM 788 C C . LYS A 1 96 ? -31.118 1.978 23.728 1.00 42.33 97 LYS A C 1
ATOM 789 O O . LYS A 1 96 ? -31.852 2.944 23.516 1.00 47.48 97 LYS A O 1
ATOM 795 N N . GLU A 1 97 ? -30.919 1.020 22.828 1.00 41.35 98 GLU A N 1
ATOM 796 C CA . GLU A 1 97 ? -31.753 0.949 21.633 1.00 39.42 98 GLU A CA 1
ATOM 797 C C . GLU A 1 97 ? -33.010 0.114 21.876 1.00 40.53 98 GLU A C 1
ATOM 798 O O . GLU A 1 97 ? -33.989 0.221 21.140 1.00 39.72 98 GLU A O 1
ATOM 804 N N . LEU A 1 98 ? -32.988 -0.693 22.931 1.00 42.37 99 LEU A N 1
ATOM 805 C CA . LEU A 1 98 ? -34.188 -1.387 23.374 1.00 34.71 99 LEU A CA 1
ATOM 806 C C . LEU A 1 98 ? -35.057 -0.409 24.144 1.00 40.99 99 LEU A C 1
ATOM 807 O O . LEU A 1 98 ? -36.281 -0.527 24.167 1.00 33.59 99 LEU A O 1
ATOM 812 N N . GLU A 1 99 ? -34.401 0.562 24.774 1.00 38.32 100 GLU A N 1
ATOM 813 C CA . GLU A 1 99 ? -35.090 1.651 25.454 1.00 38.39 100 GLU A CA 1
ATOM 814 C C . GLU A 1 99 ? -35.876 2.467 24.445 1.00 36.60 100 GLU A C 1
ATOM 815 O O . GLU A 1 99 ? -37.051 2.763 24.648 1.00 38.47 100 GLU A O 1
ATOM 821 N N . ILE A 1 100 ? -35.200 2.835 23.361 1.00 36.25 101 ILE A N 1
ATOM 822 C CA . ILE A 1 100 ? -35.815 3.551 22.249 1.00 31.36 101 ILE A CA 1
ATOM 823 C C . ILE A 1 100 ? -37.061 2.824 21.754 1.00 34.85 101 ILE A C 1
ATOM 824 O O . ILE A 1 100 ? -38.119 3.431 21.570 1.00 36.32 101 ILE A O 1
ATOM 829 N N . ALA A 1 101 ? -36.925 1.515 21.562 1.00 37.72 102 ALA A N 1
ATOM 830 C CA . ALA A 1 101 ? -38.017 0.681 21.073 1.00 35.56 102 ALA A CA 1
ATOM 831 C C . ALA A 1 101 ? -39.183 0.667 22.048 1.00 34.62 102 ALA A C 1
ATOM 832 O O . ALA A 1 101 ? -40.345 0.713 21.642 1.00 36.98 102 ALA A O 1
ATOM 834 N N . GLN A 1 102 ? -38.863 0.598 23.335 1.00 33.98 103 GLN A N 1
ATOM 835 C CA . GLN A 1 102 ? -39.885 0.574 24.364 1.00 31.65 103 GLN A CA 1
ATOM 836 C C . GLN A 1 102 ? -40.696 1.859 24.341 1.00 28.80 103 GLN A C 1
ATOM 837 O O . GLN A 1 102 ? -41.925 1.819 24.351 1.00 29.85 103 GLN A O 1
ATOM 843 N N . ASP A 1 103 ? -40.008 2.995 24.299 1.00 30.90 104 ASP A N 1
ATOM 844 C CA . ASP A 1 103 ? -40.684 4.284 24.272 1.00 26.88 104 ASP A CA 1
ATOM 845 C C . ASP A 1 103 ? -41.560 4.429 23.025 1.00 30.59 104 ASP A C 1
ATOM 846 O O . ASP A 1 103 ? -42.666 4.968 23.105 1.00 26.25 104 ASP A O 1
ATOM 851 N N . ARG A 1 104 ? -41.075 3.946 21.882 1.00 28.45 105 ARG A N 1
ATOM 852 C CA . ARG A 1 104 ? -41.868 3.975 20.652 1.00 22.75 105 ARG A CA 1
ATOM 853 C C . ARG A 1 104 ? -43.185 3.227 20.830 1.00 29.67 105 ARG A C 1
ATOM 854 O O . ARG A 1 104 ? -44.250 3.723 20.470 1.00 26.99 105 ARG A O 1
ATOM 862 N N . ASN A 1 105 ? -43.102 2.030 21.398 1.00 25.17 106 ASN A N 1
ATOM 863 C CA . ASN A 1 105 ? -44.291 1.228 21.652 1.00 25.05 106 ASN A CA 1
ATOM 864 C C . ASN A 1 105 ? -45.216 1.900 22.660 1.00 28.87 106 ASN A C 1
ATOM 865 O O . ASN A 1 105 ? -46.437 1.855 22.514 1.00 30.77 106 ASN A O 1
ATOM 870 N N . ILE A 1 106 ? -44.634 2.535 23.672 1.00 28.03 107 ILE A N 1
ATOM 871 C CA . ILE A 1 106 ? -45.425 3.269 24.652 1.00 27.04 107 ILE A CA 1
ATOM 872 C C . ILE A 1 106 ? -46.127 4.460 23.997 1.00 23.34 107 ILE A C 1
ATOM 873 O O . ILE A 1 106 ? -47.260 4.793 24.360 1.00 26.61 107 ILE A O 1
ATOM 878 N N . ALA A 1 107 ? -45.467 5.094 23.031 1.00 21.48 108 ALA A N 1
ATOM 879 C CA . ALA A 1 107 ? -46.077 6.209 22.313 1.00 22.16 108 ALA A CA 1
ATOM 880 C C . ALA A 1 107 ? -47.229 5.723 21.445 1.00 25.24 108 ALA A C 1
ATOM 881 O O . ALA A 1 107 ? -48.312 6.307 21.449 1.00 26.43 108 ALA A O 1
ATOM 883 N N . ILE A 1 108 ? -46.978 4.655 20.697 1.00 28.78 109 ILE A N 1
ATOM 884 C CA . ILE A 1 108 ? -47.971 4.098 19.791 1.00 21.67 109 ILE A CA 1
ATOM 885 C C . ILE A 1 108 ? -49.225 3.675 20.551 1.00 27.95 109 ILE A C 1
ATOM 886 O O . ILE A 1 108 ? -50.336 4.086 20.210 1.00 25.28 109 ILE A O 1
ATOM 891 N N . GLN A 1 109 ? -49.037 2.876 21.596 1.00 27.71 110 GLN A N 1
ATOM 892 C CA . GLN A 1 109 ? -50.154 2.351 22.376 1.00 28.75 110 GLN A CA 1
ATOM 893 C C . GLN A 1 109 ? -50.978 3.447 23.040 1.00 24.12 110 GLN A C 1
ATOM 894 O O . GLN A 1 109 ? -52.199 3.341 23.131 1.00 25.62 110 GLN A O 1
ATOM 900 N N . SER A 1 110 ? -50.311 4.501 23.496 1.00 24.10 111 SER A N 1
ATOM 901 C CA . SER A 1 110 ? -51.012 5.632 24.088 1.00 22.40 111 SER A CA 1
ATOM 902 C C . SER A 1 110 ? -51.853 6.355 23.045 1.00 28.02 111 SER A C 1
ATOM 903 O O . SER A 1 110 ? -52.953 6.821 23.337 1.00 23.87 111 SER A O 1
ATOM 906 N N . GLN A 1 111 ? -51.333 6.446 21.826 1.00 24.28 112 GLN A N 1
ATOM 907 C CA . GLN A 1 111 ? -52.039 7.139 20.759 1.00 24.88 112 GLN A CA 1
ATOM 908 C C . GLN A 1 111 ? -53.258 6.346 20.303 1.00 25.55 112 GLN A C 1
ATOM 909 O O . GLN A 1 111 ? -54.332 6.906 20.108 1.00 25.27 112 GLN A O 1
ATOM 915 N N . MET A 1 112 ? -53.093 5.039 20.142 1.00 24.93 113 MET A N 1
ATOM 916 C CA . MET A 1 112 ? -54.199 4.196 19.711 1.00 24.77 113 MET A CA 1
ATOM 917 C C . MET A 1 112 ? -55.302 4.149 20.761 1.00 28.10 113 MET A C 1
ATOM 918 O O . MET A 1 112 ? -56.461 3.884 20.443 1.00 26.26 113 MET A O 1
ATOM 923 N N . THR A 1 113 ? -54.939 4.401 22.013 1.00 26.12 114 THR A N 1
ATOM 924 C CA . THR A 1 113 ? -55.924 4.522 23.075 1.00 32.85 114 THR A CA 1
ATOM 925 C C . THR A 1 113 ? -56.659 5.850 22.937 1.00 30.03 114 THR A C 1
ATOM 926 O O . THR A 1 113 ? -57.867 5.939 23.180 1.00 34.31 114 THR A O 1
ATOM 930 N N . ARG A 1 114 ? -55.922 6.878 22.528 1.00 24.62 115 ARG A N 1
ATOM 931 C CA . ARG A 1 114 ? -56.519 8.181 22.283 1.00 26.93 115 ARG A CA 1
ATOM 932 C C . ARG A 1 114 ? -57.575 8.081 21.184 1.00 29.16 115 ARG A C 1
ATOM 933 O O . ARG A 1 114 ? -58.670 8.625 21.316 1.00 28.16 115 ARG A O 1
ATOM 941 N N . THR A 1 115 ? -57.251 7.360 20.115 1.00 25.88 116 THR A N 1
ATOM 942 C CA . THR A 1 115 ? -58.171 7.208 18.990 1.00 31.27 116 THR A CA 1
ATOM 943 C C . THR A 1 115 ? -59.387 6.362 19.371 1.00 32.16 116 THR A C 1
ATOM 944 O O . THR A 1 115 ? -60.502 6.628 18.916 1.00 31.75 116 THR A O 1
ATOM 948 N N . LYS A 1 116 ? -59.175 5.357 20.218 1.00 29.05 117 LYS A N 1
ATOM 949 C CA . LYS A 1 116 ? -60.273 4.506 20.676 1.00 29.68 117 LYS A CA 1
ATOM 950 C C . LYS A 1 116 ? -61.327 5.347 21.378 1.00 36.75 117 LYS A C 1
ATOM 951 O O . LYS A 1 116 ? -62.520 5.205 21.129 1.00 35.49 117 LYS A O 1
ATOM 957 N N . GLU A 1 117 ? -60.867 6.240 22.244 1.00 35.44 118 GLU A N 1
ATOM 958 C CA . GLU A 1 117 ? -61.763 7.103 22.992 1.00 35.59 118 GLU A CA 1
ATOM 959 C C . GLU A 1 117 ? -62.439 8.122 22.069 1.00 32.39 118 GLU A C 1
ATOM 960 O O . GLU A 1 117 ? -63.549 8.577 22.349 1.00 29.51 118 GLU A O 1
ATOM 966 N N . GLU A 1 118 ? -61.787 8.454 20.956 1.00 29.38 119 GLU A N 1
ATOM 967 C CA . GLU A 1 118 ? -62.387 9.335 19.951 1.00 35.57 119 GLU A CA 1
ATOM 968 C C . GLU A 1 118 ? -63.522 8.632 19.214 1.00 35.70 119 GLU A C 1
ATOM 969 O O . GLU A 1 118 ? -64.586 9.211 19.002 1.00 30.41 119 GLU A O 1
ATOM 975 N N . LEU A 1 119 ? -63.270 7.390 18.809 1.00 32.79 120 LEU A N 1
ATOM 976 C CA . LEU A 1 119 ? -64.285 6.549 18.181 1.00 30.62 120 LEU A CA 1
ATOM 977 C C . LEU A 1 119 ? -65.412 6.294 19.166 1.00 28.52 120 LEU A C 1
ATOM 978 O O . LEU A 1 119 ? -66.581 6.197 18.786 1.00 32.33 120 LEU A O 1
ATOM 983 N N . GLU A 1 120 ? -65.042 6.181 20.437 1.00 31.39 121 GLU A N 1
ATOM 984 C CA . GLU A 1 120 ? -66.004 5.964 21.504 1.00 35.29 121 GLU A CA 1
ATOM 985 C C . GLU A 1 120 ? -66.951 7.147 21.623 1.00 33.43 121 GLU A C 1
ATOM 986 O O . GLU A 1 120 ? -68.170 6.983 21.677 1.00 28.36 121 GLU A O 1
ATOM 992 N N . ALA A 1 121 ? -66.371 8.342 21.667 1.00 30.90 122 ALA A N 1
ATOM 993 C CA . ALA A 1 121 ? -67.141 9.568 21.823 1.00 31.81 122 ALA A CA 1
ATOM 994 C C . ALA A 1 121 ? -68.063 9.787 20.629 1.00 26.08 122 ALA A C 1
ATOM 995 O O . ALA A 1 121 ? -69.241 10.095 20.794 1.00 27.98 122 ALA A O 1
ATOM 997 N N . GLU A 1 122 ? -67.517 9.615 19.430 1.00 27.82 123 GLU A N 1
ATOM 998 C CA . GLU A 1 122 ? -68.271 9.806 18.196 1.00 28.95 123 GLU A CA 1
ATOM 999 C C . GLU A 1 122 ? -69.428 8.818 18.053 1.00 30.58 123 GLU A C 1
ATOM 1000 O O . GLU A 1 122 ? -70.455 9.140 17.455 1.00 32.48 123 GLU A O 1
ATOM 1006 N N . LYS A 1 123 ? -69.258 7.617 18.595 1.00 30.00 124 LYS A N 1
ATOM 1007 C CA . LYS A 1 123 ? -70.318 6.616 18.574 1.00 26.92 124 LYS A CA 1
ATOM 1008 C C . LYS A 1 123 ? -71.476 7.030 19.482 1.00 28.25 124 LYS A C 1
ATOM 1009 O O . LYS A 1 123 ? -72.648 6.855 19.138 1.00 27.89 124 LYS A O 1
ATOM 1015 N N . ARG A 1 124 ? -71.134 7.582 20.643 1.00 25.35 125 ARG A N 1
ATOM 1016 C CA . ARG A 1 124 ? -72.130 8.048 21.603 1.00 27.54 125 ARG A CA 1
ATOM 1017 C C . ARG A 1 124 ? -72.998 9.155 21.035 1.00 29.81 125 ARG A C 1
ATOM 1018 O O . ARG A 1 124 ? -74.191 9.227 21.318 1.00 30.07 125 ARG A O 1
ATOM 1026 N N . ASP A 1 125 ? -72.388 10.026 20.243 1.00 35.33 126 ASP A N 1
ATOM 1027 C CA . ASP A 1 125 ? -73.120 11.121 19.635 1.00 34.75 126 ASP A CA 1
ATOM 1028 C C . ASP A 1 125 ? -74.092 10.578 18.594 1.00 30.23 126 ASP A C 1
ATOM 1029 O O . ASP A 1 125 ? -75.247 10.999 18.550 1.00 36.98 126 ASP A O 1
ATOM 1034 N N . LEU A 1 126 ? -73.633 9.636 17.773 1.00 30.74 127 LEU A N 1
ATOM 1035 C CA . LEU A 1 126 ? -74.495 9.041 16.756 1.00 31.76 127 LEU A CA 1
ATOM 1036 C C . LEU A 1 126 ? -75.605 8.198 17.383 1.00 29.00 127 LEU A C 1
ATOM 1037 O O . LEU A 1 126 ? -76.696 8.094 16.826 1.00 23.57 127 LEU A O 1
ATOM 1042 N N . ILE A 1 127 ? -75.325 7.595 18.534 1.00 31.04 128 ILE A N 1
ATOM 1043 C CA . ILE A 1 127 ? -76.330 6.804 19.239 1.00 27.63 128 ILE A CA 1
ATOM 1044 C C . ILE A 1 127 ? -77.383 7.718 19.854 1.00 29.73 128 ILE A C 1
ATOM 1045 O O . ILE A 1 127 ? -78.581 7.452 19.762 1.00 32.24 128 ILE A O 1
ATOM 1050 N N . ARG A 1 128 ? -76.928 8.802 20.470 1.00 27.09 129 ARG A N 1
ATOM 1051 C CA . ARG A 1 128 ? -77.829 9.797 21.035 1.00 29.94 129 ARG A CA 1
ATOM 1052 C C . ARG A 1 128 ? -78.714 10.412 19.957 1.00 31.11 129 ARG A C 1
ATOM 1053 O O . ARG A 1 128 ? -79.883 10.713 20.194 1.00 29.48 129 ARG A O 1
ATOM 1061 N N . THR A 1 129 ? -78.145 10.601 18.773 1.00 28.99 130 THR A N 1
ATOM 1062 C CA . THR A 1 129 ? -78.903 11.111 17.642 1.00 24.66 130 THR A CA 1
ATOM 1063 C C . THR A 1 129 ? -79.903 10.061 17.190 1.00 29.38 130 THR A C 1
ATOM 1064 O O . THR A 1 129 ? -81.051 10.373 16.885 1.00 31.21 130 THR A O 1
ATOM 1068 N N . ASN A 1 130 ? -79.456 8.809 17.170 1.00 29.65 131 ASN A N 1
ATOM 1069 C CA . ASN A 1 130 ? -80.299 7.690 16.770 1.00 25.33 131 ASN A CA 1
ATOM 1070 C C . ASN A 1 130 ? -81.588 7.605 17.585 1.00 24.85 131 ASN A C 1
ATOM 1071 O O . ASN A 1 130 ? -82.683 7.606 17.017 1.00 28.91 131 ASN A O 1
ATOM 1076 N N . GLU A 1 131 ? -81.462 7.552 18.909 1.00 28.97 132 GLU A N 1
ATOM 1077 C CA . GLU A 1 131 ? -82.637 7.421 19.765 1.00 30.74 132 GLU A CA 1
ATOM 1078 C C . GLU A 1 131 ? -83.573 8.628 19.653 1.00 27.42 132 GLU A C 1
ATOM 1079 O O . GLU A 1 131 ? -84.790 8.480 19.758 1.00 30.50 132 GLU A O 1
ATOM 1085 N N . ARG A 1 132 ? -83.017 9.812 19.415 1.00 24.07 133 ARG A N 1
ATOM 1086 C CA . ARG A 1 132 ? -83.840 11.008 19.242 1.00 26.60 133 ARG A CA 1
ATOM 1087 C C . ARG A 1 132 ? -84.685 10.924 17.969 1.00 27.65 133 ARG A C 1
ATOM 1088 O O . ARG A 1 132 ? -85.858 11.300 17.967 1.00 28.12 133 ARG A O 1
ATOM 1096 N N . LEU A 1 133 ? -84.084 10.428 16.891 1.00 25.27 134 LEU A N 1
ATOM 1097 C CA . LEU A 1 133 ? -84.799 10.246 15.630 1.00 27.45 134 LEU A CA 1
ATOM 1098 C C . LEU A 1 133 ? -85.809 9.107 15.744 1.00 31.26 134 LEU A C 1
ATOM 1099 O O . LEU A 1 133 ? -86.871 9.142 15.123 1.00 27.56 134 LEU A O 1
ATOM 1104 N N . SER A 1 134 ? -85.460 8.098 16.538 1.00 31.77 135 SER A N 1
ATOM 1105 C CA . SER A 1 134 ? -86.349 6.970 16.792 1.00 31.82 135 SER A CA 1
ATOM 1106 C C . SER A 1 134 ? -87.618 7.441 17.491 1.00 30.85 135 SER A C 1
ATOM 1107 O O . SER A 1 134 ? -88.724 7.037 17.133 1.00 36.96 135 SER A O 1
ATOM 1110 N N . GLN A 1 135 ? -87.442 8.301 18.489 1.00 32.96 136 GLN A N 1
ATOM 1111 C CA . GLN A 1 135 ? -88.555 8.846 19.257 1.00 36.15 136 GLN A CA 1
ATOM 1112 C C . GLN A 1 135 ? -89.427 9.779 18.416 1.00 32.23 136 GLN A C 1
ATOM 1113 O O . GLN A 1 135 ? -90.652 9.762 18.534 1.00 32.94 136 GLN A O 1
ATOM 1119 N N . GLU A 1 136 ? -88.800 10.589 17.566 1.00 35.34 137 GLU A N 1
ATOM 1120 C CA . GLU A 1 136 ? -89.545 11.487 16.685 1.00 34.01 137 GLU A CA 1
ATOM 1121 C C . GLU A 1 136 ? -90.348 10.688 15.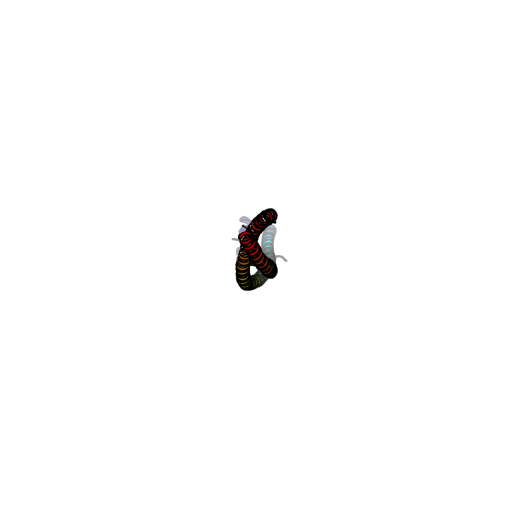672 1.00 39.67 137 GLU A C 1
ATOM 1122 O O . GLU A 1 136 ? -91.358 11.156 15.144 1.00 42.00 137 GLU A O 1
ATOM 1128 N N . LEU A 1 137 ? -89.887 9.471 15.410 1.00 38.13 138 LEU A N 1
ATOM 1129 C CA . LEU A 1 137 ? -90.582 8.568 14.509 1.00 37.26 138 LEU A CA 1
ATOM 1130 C C . LEU A 1 137 ? -91.807 7.943 15.166 1.00 46.03 138 LEU A C 1
ATOM 1131 O O . LEU A 1 137 ? -92.722 7.498 14.479 1.00 47.34 138 LEU A O 1
ATOM 1136 N N . GLU A 1 138 ? -91.821 7.902 16.494 1.00 46.15 139 GLU A N 1
ATOM 1137 C CA . GLU A 1 138 ? -92.932 7.285 17.208 1.00 49.55 139 GLU A CA 1
ATOM 1138 C C . GLU A 1 138 ? -94.136 8.219 17.319 1.00 44.85 139 GLU A C 1
ATOM 1139 O O . GLU A 1 138 ? -95.263 7.764 17.531 1.00 47.38 139 GLU A O 1
ATOM 1145 N N . TYR A 1 139 ? -93.897 9.518 17.166 1.00 45.78 140 TYR A N 1
ATOM 1146 C CA . TYR A 1 139 ? -94.978 10.499 17.122 1.00 46.61 140 TYR A CA 1
ATOM 1147 C C . TYR A 1 139 ? -95.733 10.416 15.804 1.00 47.58 140 TYR A C 1
ATOM 1148 O O . TYR A 1 139 ? -96.957 10.531 15.760 1.00 58.49 140 TYR A O 1
ATOM 1157 N N . LEU A 1 140 ? -94.982 10.217 14.728 1.00 49.89 141 LEU A N 1
ATOM 1158 C CA . LEU A 1 140 ? -95.530 10.288 13.381 1.00 44.51 141 LEU A CA 1
ATOM 1159 C C . LEU A 1 140 ? -96.129 8.959 12.925 1.00 48.24 141 LEU A C 1
ATOM 1160 O O . LEU A 1 140 ? -96.549 8.825 11.777 1.00 49.88 141 LEU A O 1
ATOM 1165 N N . THR A 1 141 ? -96.150 7.972 13.815 1.00 38.90 142 THR A N 1
ATOM 1166 C CA . THR A 1 141 ? -96.874 6.732 13.547 1.00 45.82 142 THR A CA 1
ATOM 1167 C C . THR A 1 141 ? -97.922 6.459 14.622 1.00 55.67 142 THR A C 1
ATOM 1168 O O . THR A 1 141 ? -97.954 7.123 15.659 1.00 54.23 142 THR A O 1
ATOM 1172 N N . ALA B 1 2 ? 59.140 0.305 76.629 1.00 53.90 3 ALA B N 1
ATOM 1173 C CA . ALA B 1 2 ? 57.790 0.420 76.089 1.00 51.54 3 ALA B CA 1
ATOM 1174 C C . ALA B 1 2 ? 56.810 -0.476 76.843 1.00 56.33 3 ALA B C 1
ATOM 1175 O O . ALA B 1 2 ? 55.988 0.007 77.619 1.00 59.15 3 ALA B O 1
ATOM 1177 N N . VAL B 1 3 ? 56.875 -1.777 76.578 1.00 51.55 4 VAL B N 1
ATOM 1178 C CA . VAL B 1 3 ? 55.986 -2.745 77.220 1.00 50.07 4 VAL B CA 1
ATOM 1179 C C . VAL B 1 3 ? 56.472 -3.228 78.598 1.00 50.75 4 VAL B C 1
ATOM 1180 O O . VAL B 1 3 ? 55.657 -3.518 79.477 1.00 55.99 4 VAL B O 1
ATOM 1184 N N . LEU B 1 4 ? 57.787 -3.317 78.790 1.00 52.87 5 LEU B N 1
ATOM 1185 C CA . LEU B 1 4 ? 58.338 -3.778 80.068 1.00 49.34 5 LEU B CA 1
ATOM 1186 C C . LEU B 1 4 ? 57.990 -2.854 81.232 1.00 54.87 5 LEU B C 1
ATOM 1187 O O . LEU B 1 4 ? 58.159 -3.216 82.394 1.00 57.70 5 LEU B O 1
ATOM 1192 N N . GLN B 1 5 ? 57.528 -1.650 80.916 1.00 57.56 6 GLN B N 1
ATOM 1193 C CA . GLN B 1 5 ? 57.154 -0.687 81.942 1.00 55.62 6 GLN B CA 1
ATOM 1194 C C . GLN B 1 5 ? 55.744 -0.940 82.458 1.00 53.49 6 GLN B C 1
ATOM 1195 O O . GLN B 1 5 ? 55.395 -0.540 83.568 1.00 48.39 6 GLN B O 1
ATOM 1201 N N . GLN B 1 6 ? 54.938 -1.608 81.641 1.00 54.23 7 GLN B N 1
ATOM 1202 C CA . GLN B 1 6 ? 53.568 -1.920 82.011 1.00 51.72 7 GLN B CA 1
ATOM 1203 C C . GLN B 1 6 ? 53.493 -3.178 82.870 1.00 52.19 7 GLN B C 1
ATOM 1204 O O . GLN B 1 6 ? 52.497 -3.411 83.555 1.00 41.39 7 GLN B O 1
ATOM 1210 N N . VAL B 1 7 ? 54.513 -4.025 82.770 1.00 51.88 8 VAL B N 1
ATOM 1211 C CA . VAL B 1 7 ? 54.606 -5.215 83.614 1.00 49.49 8 VAL B CA 1
ATOM 1212 C C . VAL B 1 7 ? 55.318 -5.014 84.969 1.00 38.22 8 VAL B C 1
ATOM 1213 O O . VAL B 1 7 ? 54.837 -5.486 86.001 1.00 37.11 8 VAL B O 1
ATOM 1217 N N . LEU B 1 8 ? 56.444 -4.301 84.962 1.00 39.73 9 LEU B N 1
ATOM 1218 C CA . LEU B 1 8 ? 57.308 -4.190 86.138 1.00 42.99 9 LEU B CA 1
ATOM 1219 C C . LEU B 1 8 ? 57.554 -2.733 86.499 1.00 43.63 9 LEU B C 1
ATOM 1220 O O . LEU B 1 8 ? 57.597 -1.870 85.626 1.00 50.05 9 LEU B O 1
ATOM 1225 N N . GLU B 1 9 ? 57.719 -2.465 87.789 1.00 40.32 10 GLU B N 1
ATOM 1226 C CA . GLU B 1 9 ? 57.983 -1.109 88.257 1.00 40.50 10 GLU B CA 1
ATOM 1227 C C . GLU B 1 9 ? 59.437 -0.710 87.985 1.00 48.43 10 GLU B C 1
ATOM 1228 O O . GLU B 1 9 ? 60.297 -1.568 87.785 1.00 43.39 10 GLU B O 1
ATOM 1234 N N . ARG B 1 10 ? 59.697 0.596 87.975 1.00 47.66 11 ARG B N 1
ATOM 1235 C CA . ARG B 1 10 ? 60.979 1.149 87.529 1.00 43.07 11 ARG B CA 1
ATOM 1236 C C . ARG B 1 10 ? 62.216 0.601 88.243 1.00 46.16 11 ARG B C 1
ATOM 1237 O O . ARG B 1 10 ? 63.258 0.412 87.616 1.00 51.42 11 ARG B O 1
ATOM 1245 N N . THR B 1 11 ? 62.121 0.360 89.545 1.00 39.97 12 THR B N 1
ATOM 1246 C CA . THR B 1 11 ? 63.316 -0.006 90.293 1.00 47.94 12 THR B CA 1
ATOM 1247 C C . THR B 1 11 ? 63.710 -1.470 90.086 1.00 48.10 12 THR B C 1
ATOM 1248 O O . THR B 1 11 ? 64.885 -1.820 90.226 1.00 51.75 12 THR B O 1
ATOM 1252 N N . GLU B 1 12 ? 62.740 -2.333 89.789 1.00 40.63 13 GLU B N 1
ATOM 1253 C CA . GLU B 1 12 ? 63.067 -3.734 89.534 1.00 42.34 13 GLU B CA 1
ATOM 1254 C C . GLU B 1 12 ? 63.381 -4.076 88.072 1.00 45.63 13 GLU B C 1
ATOM 1255 O O . GLU B 1 12 ? 64.020 -5.092 87.799 1.00 38.09 13 GLU B O 1
ATOM 1261 N N . LEU B 1 13 ? 62.951 -3.237 87.134 1.00 43.38 14 LEU B N 1
ATOM 1262 C CA . LEU B 1 13 ? 63.205 -3.528 85.725 1.00 41.25 14 LEU B CA 1
ATOM 1263 C C . LEU B 1 13 ? 64.600 -3.057 85.330 1.00 44.20 14 LEU B C 1
ATOM 1264 O O . LEU B 1 13 ? 65.223 -3.618 84.426 1.00 43.02 14 LEU B O 1
ATOM 1269 N N . ASN B 1 14 ? 65.091 -2.031 86.018 1.00 47.85 15 ASN B N 1
ATOM 1270 C CA . ASN B 1 14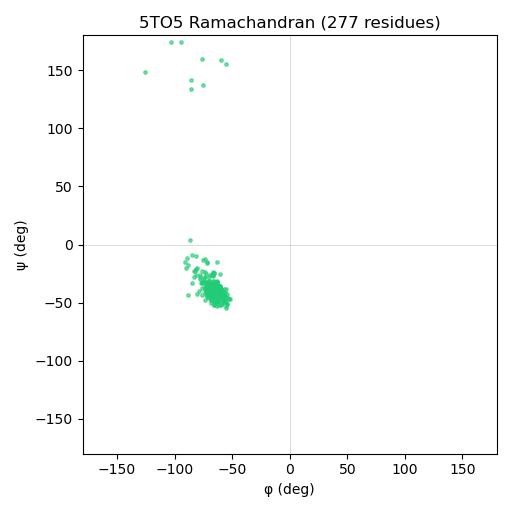 ? 66.446 -1.547 85.793 1.00 48.32 15 ASN B CA 1
ATOM 1271 C C . ASN B 1 14 ? 67.478 -2.510 86.371 1.00 46.85 15 ASN B C 1
ATOM 1272 O O . ASN B 1 14 ? 68.672 -2.395 86.092 1.00 51.02 15 ASN B O 1
ATOM 1277 N N . LYS B 1 15 ? 67.013 -3.458 87.180 1.00 48.72 16 LYS B N 1
ATOM 1278 C CA . LYS B 1 15 ? 67.895 -4.449 87.783 1.00 38.11 16 LYS B CA 1
ATOM 1279 C C . LYS B 1 15 ? 68.129 -5.615 86.824 1.00 34.33 16 LYS B C 1
ATOM 1280 O O . LYS B 1 15 ? 68.973 -6.474 87.074 1.00 36.17 16 LYS B O 1
ATOM 1286 N N . LEU B 1 16 ? 67.381 -5.641 85.725 1.00 39.10 17 LEU B N 1
ATOM 1287 C CA . LEU B 1 16 ? 67.552 -6.683 84.718 1.00 36.00 17 LEU B CA 1
ATOM 1288 C C . LEU B 1 16 ? 68.652 -6.299 83.734 1.00 29.61 17 LEU B C 1
ATOM 1289 O O . LEU B 1 16 ? 68.770 -5.132 83.358 1.00 30.72 17 LEU B O 1
ATOM 1294 N N . PRO B 1 17 ? 69.464 -7.282 83.313 1.00 31.82 18 PRO B N 1
ATOM 1295 C CA . PRO B 1 17 ? 70.497 -7.026 82.303 1.00 33.72 18 PRO B CA 1
ATOM 1296 C C . PRO B 1 17 ? 69.885 -6.533 80.998 1.00 37.69 18 PRO B C 1
ATOM 1297 O O . PRO B 1 17 ? 68.699 -6.755 80.763 1.00 38.22 18 PRO B O 1
ATOM 1301 N N . LYS B 1 18 ? 70.677 -5.871 80.164 1.00 40.63 19 LYS B N 1
ATOM 1302 C CA . LYS B 1 18 ? 70.145 -5.283 78.943 1.00 35.92 19 LYS B CA 1
ATOM 1303 C C . LYS B 1 18 ? 69.687 -6.339 77.945 1.00 36.78 19 LYS B C 1
ATOM 1304 O O . LYS B 1 18 ? 68.665 -6.165 77.276 1.00 40.84 19 LYS B O 1
ATOM 1310 N N . SER B 1 19 ? 70.442 -7.429 77.841 1.00 29.74 20 SER B N 1
ATOM 1311 C CA . SER B 1 19 ? 70.091 -8.496 76.913 1.00 35.70 20 SER B CA 1
ATOM 1312 C C . SER B 1 19 ? 68.766 -9.131 77.313 1.00 34.51 20 SER B C 1
ATOM 1313 O O . SER B 1 19 ? 67.935 -9.446 76.465 1.00 31.31 20 SER B O 1
ATOM 1316 N N . VAL B 1 20 ? 68.575 -9.313 78.614 1.00 27.47 21 VAL B N 1
ATOM 1317 C CA . VAL B 1 20 ? 67.334 -9.871 79.129 1.00 23.91 21 VAL B CA 1
ATOM 1318 C C . VAL B 1 20 ? 66.166 -8.924 78.852 1.00 34.18 21 VAL B C 1
ATOM 1319 O O . VAL B 1 20 ? 65.107 -9.355 78.399 1.00 32.90 21 VAL B O 1
ATOM 1323 N N . GLN B 1 21 ? 66.370 -7.633 79.103 1.00 31.02 22 GLN B N 1
ATOM 1324 C CA . GLN B 1 21 ? 65.346 -6.631 78.818 1.00 28.68 22 GLN B CA 1
ATOM 1325 C C . GLN B 1 21 ? 64.961 -6.630 77.342 1.00 30.75 22 GLN B C 1
ATOM 1326 O O . GLN B 1 21 ? 63.779 -6.586 77.011 1.00 32.70 22 GLN B O 1
ATOM 1332 N N . ASN B 1 22 ? 65.958 -6.680 76.460 1.00 27.48 23 ASN B N 1
ATOM 1333 C CA . ASN B 1 22 ? 65.698 -6.713 75.023 1.00 28.35 23 ASN B CA 1
ATOM 1334 C C . ASN B 1 22 ? 64.919 -7.954 74.607 1.00 32.29 23 ASN B C 1
ATOM 1335 O O . ASN B 1 22 ? 64.060 -7.894 73.730 1.00 29.10 23 ASN B O 1
ATOM 1340 N N . LYS B 1 23 ? 65.227 -9.080 75.241 1.00 30.23 24 LYS B N 1
ATOM 1341 C CA . LYS B 1 23 ? 64.592 -10.348 74.898 1.00 27.93 24 LYS B CA 1
ATOM 1342 C C . LYS B 1 23 ? 63.117 -10.352 75.286 1.00 26.75 24 LYS B C 1
ATOM 1343 O O . LYS B 1 23 ? 62.266 -10.781 74.503 1.00 29.49 24 LYS B O 1
ATOM 1349 N N . LEU B 1 24 ? 62.817 -9.862 76.486 1.00 27.92 25 LEU B N 1
ATOM 1350 C CA . LEU B 1 24 ? 61.437 -9.766 76.948 1.00 29.25 25 LEU B CA 1
ATOM 1351 C C . LEU B 1 24 ? 60.673 -8.727 76.146 1.00 29.35 25 LEU B C 1
ATOM 1352 O O . LEU B 1 24 ? 59.539 -8.958 75.733 1.00 27.26 25 LEU B O 1
ATOM 1357 N N . GLU B 1 25 ? 61.306 -7.576 75.945 1.00 32.95 26 GLU B N 1
ATOM 1358 C CA . GLU B 1 25 ? 60.667 -6.454 75.270 1.00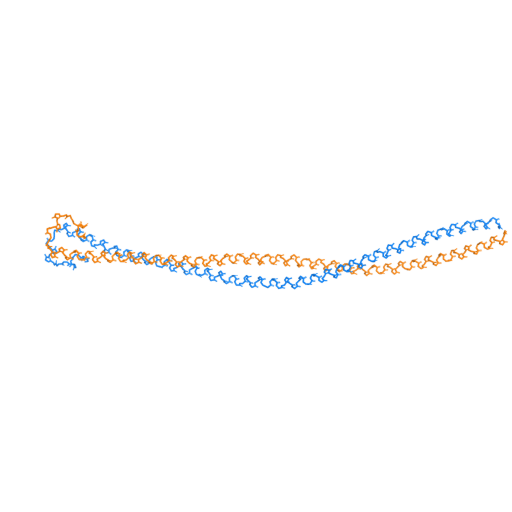 35.93 26 GLU B CA 1
ATOM 1359 C C . GLU B 1 25 ? 60.261 -6.825 73.850 1.00 33.80 26 GLU B C 1
ATOM 1360 O O . GLU B 1 25 ? 59.174 -6.468 73.394 1.00 32.95 26 GLU B O 1
ATOM 1366 N N . LYS B 1 26 ? 61.136 -7.548 73.159 1.00 30.66 27 LYS B N 1
ATOM 1367 C CA . LYS B 1 26 ? 60.850 -8.001 71.806 1.00 27.60 27 LYS B CA 1
ATOM 1368 C C . LYS B 1 26 ? 59.642 -8.925 71.775 1.00 29.65 27 LYS B C 1
ATOM 1369 O O . LYS B 1 26 ? 58.771 -8.801 70.918 1.00 30.24 27 LYS B O 1
ATOM 1375 N N . PHE B 1 27 ? 59.603 -9.858 72.720 1.00 28.47 28 PHE B N 1
ATOM 1376 C CA . PHE B 1 27 ? 58.538 -10.852 72.773 1.00 21.07 28 PHE B CA 1
ATOM 1377 C C . PHE B 1 27 ? 57.204 -10.218 73.128 1.00 31.76 28 PHE B C 1
ATOM 1378 O O . PHE B 1 27 ? 56.181 -10.518 72.515 1.00 29.15 28 PHE B O 1
ATOM 1386 N N . LEU B 1 28 ? 57.227 -9.346 74.129 1.00 31.64 29 LEU B N 1
ATOM 1387 C CA . LEU B 1 28 ? 56.038 -8.625 74.555 1.00 29.43 29 LEU B CA 1
ATOM 1388 C C . LEU B 1 28 ? 55.438 -7.829 73.402 1.00 31.19 29 LEU B C 1
ATOM 1389 O O . LEU B 1 28 ? 54.222 -7.752 73.259 1.00 29.90 29 LEU B O 1
ATOM 1394 N N . ALA B 1 29 ? 56.300 -7.246 72.576 1.00 30.72 30 ALA B N 1
ATOM 1395 C CA . ALA B 1 29 ? 55.848 -6.443 71.447 1.00 24.21 30 ALA B CA 1
ATOM 1396 C C . ALA B 1 29 ? 55.239 -7.316 70.358 1.00 27.44 30 ALA B C 1
ATOM 1397 O O . ALA B 1 29 ? 54.211 -6.965 69.776 1.00 26.53 30 ALA B O 1
ATOM 1399 N N . ASP B 1 30 ? 55.885 -8.448 70.085 1.00 24.68 31 ASP B N 1
ATOM 1400 C CA . ASP B 1 30 ? 55.396 -9.407 69.100 1.00 26.99 31 ASP B CA 1
ATOM 1401 C C . ASP B 1 30 ? 53.955 -9.824 69.396 1.00 24.80 31 ASP B C 1
ATOM 1402 O O . ASP B 1 30 ? 53.130 -9.920 68.489 1.00 30.58 31 ASP B O 1
ATOM 1407 N N . GLN B 1 31 ? 53.659 -10.062 70.670 1.00 26.09 32 GLN B N 1
ATOM 1408 C CA . GLN B 1 31 ? 52.326 -10.485 71.080 1.00 27.28 32 GLN B CA 1
ATOM 1409 C C . GLN B 1 31 ? 51.305 -9.359 70.980 1.00 28.62 32 GLN B C 1
ATOM 1410 O O . GLN B 1 31 ? 50.170 -9.572 70.561 1.00 28.32 32 GLN B O 1
ATOM 1416 N N . GLN B 1 32 ? 51.715 -8.162 71.377 1.00 23.47 33 GLN B N 1
ATOM 1417 C CA . GLN B 1 32 ? 50.853 -6.994 71.290 1.00 25.68 33 GLN B CA 1
ATOM 1418 C C . GLN B 1 32 ? 50.605 -6.638 69.834 1.00 31.43 33 GLN B C 1
ATOM 1419 O O . GLN B 1 32 ? 49.523 -6.173 69.466 1.00 25.60 33 GLN B O 1
ATOM 1425 N N . SER B 1 33 ? 51.619 -6.865 69.007 1.00 26.30 34 SER B N 1
ATOM 1426 C CA . SER B 1 33 ? 51.481 -6.665 67.576 1.00 24.11 34 SER B CA 1
ATOM 1427 C C . SER B 1 33 ? 50.467 -7.653 67.017 1.00 31.37 34 SER B C 1
ATOM 1428 O O . SER B 1 33 ? 49.688 -7.321 66.128 1.00 28.16 34 SER B O 1
ATOM 1431 N N . GLU B 1 34 ? 50.473 -8.868 67.554 1.00 21.53 35 GLU B N 1
ATOM 1432 C CA . GLU B 1 34 ? 49.527 -9.893 67.126 1.00 26.65 35 GLU B CA 1
ATOM 1433 C C . GLU B 1 34 ? 48.108 -9.589 67.609 1.00 27.38 35 GLU B C 1
ATOM 1434 O O . GLU B 1 34 ? 47.140 -9.826 66.886 1.00 29.65 35 GLU B O 1
ATOM 1440 N N . ILE B 1 35 ? 47.990 -9.065 68.827 1.00 26.88 36 ILE B N 1
ATOM 1441 C CA . ILE B 1 35 ? 46.693 -8.687 69.386 1.00 28.70 36 ILE B CA 1
ATOM 1442 C C . ILE B 1 35 ? 46.050 -7.537 68.622 1.00 29.03 36 ILE B C 1
ATOM 1443 O O . ILE B 1 35 ? 44.888 -7.624 68.210 1.00 27.63 36 ILE B O 1
ATOM 1448 N N . ASP B 1 36 ? 46.810 -6.459 68.440 1.00 27.42 37 ASP B N 1
ATOM 1449 C CA . ASP B 1 36 ? 46.338 -5.304 67.684 1.00 28.78 37 ASP B CA 1
ATOM 1450 C C . ASP B 1 36 ? 46.007 -5.696 66.248 1.00 26.88 37 ASP B C 1
ATOM 1451 O O . ASP B 1 36 ? 45.201 -5.045 65.587 1.00 27.63 37 ASP B O 1
ATOM 1456 N N . GLY B 1 37 ? 46.650 -6.756 65.770 1.00 30.03 38 GLY B N 1
ATOM 1457 C CA . GLY B 1 37 ? 46.406 -7.260 64.434 1.00 26.86 38 GLY B CA 1
ATOM 1458 C C . GLY B 1 37 ? 45.058 -7.945 64.358 1.00 29.46 38 GLY B C 1
ATOM 1459 O O . GLY B 1 37 ? 44.307 -7.760 63.401 1.00 26.01 38 GLY B O 1
ATOM 1460 N N . LEU B 1 38 ? 44.754 -8.738 65.381 1.00 29.22 39 LEU B N 1
ATOM 1461 C CA . LEU B 1 38 ? 43.477 -9.432 65.476 1.00 27.71 39 LEU B CA 1
ATOM 1462 C C . LEU B 1 38 ? 42.326 -8.454 65.648 1.00 28.94 39 LEU B C 1
ATOM 1463 O O . LEU B 1 38 ? 41.251 -8.639 65.074 1.00 32.45 39 LEU B O 1
ATOM 1468 N N . LYS B 1 39 ? 42.553 -7.417 66.446 1.00 28.67 40 LYS B N 1
ATOM 1469 C CA . LYS B 1 39 ? 41.541 -6.390 66.654 1.00 24.30 40 LYS B CA 1
ATOM 1470 C C . LYS B 1 39 ? 41.249 -5.633 65.362 1.00 26.96 40 LYS B C 1
ATOM 1471 O O . LYS B 1 39 ? 40.087 -5.390 65.030 1.00 30.31 40 LYS B O 1
ATOM 1477 N N . GLY B 1 40 ? 42.300 -5.269 64.634 1.00 25.50 41 GLY B N 1
ATOM 1478 C CA . GLY B 1 40 ? 42.139 -4.621 63.344 1.00 27.86 41 GLY B CA 1
ATOM 1479 C C . GLY B 1 40 ? 41.406 -5.511 62.354 1.00 26.43 41 GLY B C 1
ATOM 1480 O O . GLY B 1 40 ? 40.542 -5.050 61.608 1.00 35.46 41 GLY B O 1
ATOM 1481 N N . ARG B 1 41 ? 41.756 -6.793 62.358 1.00 25.57 42 ARG B N 1
ATOM 1482 C CA . ARG B 1 41 ? 41.133 -7.785 61.488 1.00 32.22 42 ARG B CA 1
ATOM 1483 C C . ARG B 1 41 ? 39.638 -7.887 61.758 1.00 28.38 42 ARG B C 1
ATOM 1484 O O . ARG B 1 41 ? 38.824 -7.884 60.834 1.00 32.53 42 ARG B O 1
ATOM 1492 N N . HIS B 1 42 ? 39.282 -7.962 63.035 1.00 26.52 43 HIS B N 1
ATOM 1493 C CA . HIS B 1 42 ? 37.887 -8.104 63.422 1.00 30.65 43 HIS B CA 1
ATOM 1494 C C . HIS B 1 42 ? 37.066 -6.858 63.112 1.00 31.36 43 HIS B C 1
ATOM 1495 O O . HIS B 1 42 ? 35.914 -6.960 62.690 1.00 31.78 43 HIS B O 1
ATOM 1502 N N . GLU B 1 43 ? 37.656 -5.686 63.331 1.00 31.02 44 GLU B N 1
ATOM 1503 C CA . GLU B 1 43 ? 36.956 -4.429 63.091 1.00 29.45 44 GLU B CA 1
ATOM 1504 C C . GLU B 1 43 ? 36.611 -4.255 61.616 1.00 30.79 44 GLU B C 1
ATOM 1505 O O . GLU B 1 43 ? 35.507 -3.825 61.284 1.00 32.95 44 GLU B O 1
ATOM 1511 N N . LYS B 1 44 ? 37.547 -4.585 60.730 1.00 30.47 45 LYS B N 1
ATOM 1512 C CA . LYS B 1 44 ? 37.295 -4.437 59.302 1.00 32.97 45 LYS B CA 1
ATOM 1513 C C . LYS B 1 44 ? 36.282 -5.469 58.820 1.00 25.58 45 LYS B C 1
ATOM 1514 O O . LYS B 1 44 ? 35.469 -5.184 57.942 1.00 24.11 45 LYS B O 1
ATOM 1520 N N . PHE B 1 45 ? 36.332 -6.666 59.395 1.00 22.34 46 PHE B N 1
ATOM 1521 C CA . PHE B 1 45 ? 35.398 -7.721 59.019 1.00 25.20 46 PHE B CA 1
ATOM 1522 C C . PHE B 1 45 ? 33.998 -7.349 59.471 1.00 29.35 46 PHE B C 1
ATOM 1523 O O . PHE B 1 45 ? 33.019 -7.633 58.786 1.00 29.64 46 PHE B O 1
ATOM 1531 N N . LYS B 1 46 ? 33.910 -6.723 60.636 1.00 28.55 47 LYS B N 1
ATOM 1532 C CA . LYS B 1 46 ? 32.632 -6.290 61.173 1.00 31.07 47 LYS B CA 1
ATOM 1533 C C . LYS B 1 46 ? 32.030 -5.212 60.275 1.00 30.41 47 LYS B C 1
ATOM 1534 O O . LYS B 1 46 ? 30.836 -5.231 59.976 1.00 34.73 47 LYS B O 1
ATOM 1540 N N . VAL B 1 47 ? 32.877 -4.297 59.816 1.00 22.65 48 VAL B N 1
ATOM 1541 C CA . VAL B 1 47 ? 32.435 -3.180 58.985 1.00 21.21 48 VAL B CA 1
ATOM 1542 C C . VAL B 1 47 ? 31.989 -3.650 57.601 1.00 31.03 48 VAL B C 1
ATOM 1543 O O . VAL B 1 47 ? 31.009 -3.147 57.051 1.00 30.51 48 VAL B O 1
ATOM 1547 N N . GLU B 1 48 ? 32.705 -4.622 57.042 1.00 26.55 49 GLU B N 1
ATOM 1548 C CA . GLU B 1 48 ? 32.325 -5.198 55.755 1.00 29.68 49 GLU B CA 1
ATOM 1549 C C . GLU B 1 48 ? 31.033 -5.993 55.893 1.00 29.56 49 GLU B C 1
ATOM 1550 O O . GLU B 1 48 ? 30.133 -5.885 55.063 1.00 27.02 49 GLU B O 1
ATOM 1556 N N . SER B 1 49 ? 30.950 -6.787 56.955 1.00 27.55 50 SER B N 1
ATOM 1557 C CA . SER B 1 49 ? 29.791 -7.636 57.213 1.00 26.30 50 SER B CA 1
ATOM 1558 C C . SER B 1 49 ? 28.498 -6.838 57.337 1.00 32.39 50 SER B C 1
ATOM 1559 O O . SER B 1 49 ? 27.462 -7.235 56.806 1.00 31.41 50 SER B O 1
ATOM 1562 N N . GLU B 1 50 ? 28.563 -5.708 58.033 1.00 27.23 51 GLU B N 1
ATOM 1563 C CA . GLU B 1 50 ? 27.386 -4.868 58.226 1.00 31.76 51 GLU B CA 1
ATOM 1564 C C . GLU B 1 50 ? 26.997 -4.125 56.950 1.00 34.89 51 GLU B C 1
ATOM 1565 O O . GLU B 1 50 ? 25.811 -3.951 56.668 1.00 32.95 51 GLU B O 1
ATOM 1571 N N . GLN B 1 51 ? 27.989 -3.694 56.178 1.00 31.70 52 GLN B N 1
ATOM 1572 C CA . GLN B 1 51 ? 27.701 -3.014 54.922 1.00 32.00 52 GLN B CA 1
ATOM 1573 C C . GLN B 1 51 ? 27.052 -3.969 53.920 1.00 33.55 52 GLN B C 1
ATOM 1574 O O . GLN B 1 51 ? 26.083 -3.599 53.252 1.00 38.19 52 GLN B O 1
ATOM 1580 N N . GLN B 1 52 ? 27.577 -5.188 53.822 1.00 30.26 53 GLN B N 1
ATOM 1581 C CA . GLN B 1 52 ? 26.991 -6.193 52.942 1.00 31.98 53 GLN B CA 1
ATOM 1582 C C . GLN B 1 52 ? 25.543 -6.478 53.342 1.00 28.41 53 GLN B C 1
ATOM 1583 O O . GLN B 1 52 ? 24.674 -6.618 52.482 1.00 30.68 53 GLN B O 1
ATOM 1589 N N . TYR B 1 53 ? 25.286 -6.546 54.647 1.00 29.75 54 TYR B N 1
ATOM 1590 C CA . TYR B 1 53 ? 23.929 -6.758 55.142 1.00 32.11 54 TYR B CA 1
ATOM 1591 C C . TYR B 1 53 ? 23.047 -5.544 54.882 1.00 31.12 54 TYR B C 1
ATOM 1592 O O . TYR B 1 53 ? 21.869 -5.681 54.573 1.00 32.69 54 TYR B O 1
ATOM 1601 N N . MET B 1 54 ? 23.620 -4.356 55.037 1.00 29.26 55 MET B N 1
ATOM 1602 C CA . MET B 1 54 ? 22.864 -3.123 54.861 1.00 30.87 55 MET B CA 1
ATOM 1603 C C . MET B 1 54 ? 22.370 -2.968 53.432 1.00 37.64 55 MET B C 1
ATOM 1604 O O . MET B 1 54 ? 21.241 -2.540 53.198 1.00 38.98 55 MET B O 1
ATOM 1609 N N . GLU B 1 55 ? 23.231 -3.317 52.486 1.00 32.55 56 GLU B N 1
ATOM 1610 C CA . GLU B 1 55 ? 22.924 -3.192 51.068 1.00 33.78 56 GLU B CA 1
ATOM 1611 C C . GLU B 1 55 ? 21.761 -4.087 50.661 1.00 36.71 56 GLU B C 1
ATOM 1612 O O . GLU B 1 55 ? 20.792 -3.624 50.065 1.00 38.24 56 GLU B O 1
ATOM 1618 N N . ILE B 1 56 ? 21.860 -5.371 50.985 1.00 31.69 57 ILE B N 1
ATOM 1619 C CA . ILE B 1 56 ? 20.834 -6.325 50.588 1.00 31.63 57 ILE B CA 1
ATOM 1620 C C . ILE B 1 56 ? 19.524 -6.045 51.321 1.00 37.59 57 ILE B C 1
ATOM 1621 O O . ILE B 1 56 ? 18.443 -6.385 50.836 1.00 38.44 57 ILE B O 1
ATOM 1626 N N . GLU B 1 57 ? 19.631 -5.417 52.489 1.00 34.56 58 GLU B N 1
ATOM 1627 C CA . GLU B 1 57 ? 18.460 -5.028 53.262 1.00 34.50 58 GLU B CA 1
ATOM 1628 C C . GLU B 1 57 ? 17.690 -3.947 52.516 1.00 32.34 58 GLU B C 1
ATOM 1629 O O . GLU B 1 57 ? 16.461 -3.945 52.497 1.00 32.96 58 GLU B O 1
ATOM 1635 N N . LYS B 1 58 ? 18.426 -3.027 51.899 1.00 34.59 59 LYS B N 1
ATOM 1636 C CA . LYS B 1 58 ? 17.818 -2.000 51.063 1.00 31.71 59 LYS B CA 1
ATOM 1637 C C . LYS B 1 58 ? 17.203 -2.633 49.821 1.00 35.03 59 LYS B C 1
ATOM 1638 O O . LYS B 1 58 ? 16.164 -2.194 49.338 1.00 37.16 59 LYS B O 1
ATOM 1644 N N . ARG B 1 59 ? 17.848 -3.676 49.314 1.00 32.31 60 ARG B N 1
ATOM 1645 C CA . ARG B 1 59 ? 17.346 -4.393 48.147 1.00 31.75 60 ARG B CA 1
ATOM 1646 C C . ARG B 1 59 ? 16.051 -5.134 48.461 1.00 38.66 60 ARG B C 1
ATOM 1647 O O . ARG B 1 59 ? 15.143 -5.182 47.635 1.00 32.06 60 ARG B O 1
ATOM 1655 N N . LEU B 1 60 ? 15.970 -5.709 49.655 1.00 42.20 61 LEU B N 1
ATOM 1656 C CA . LEU B 1 60 ? 14.738 -6.346 50.097 1.00 28.51 61 LEU B CA 1
ATOM 1657 C C . LEU B 1 60 ? 13.658 -5.299 50.330 1.00 36.81 61 LEU B C 1
ATOM 1658 O O . LEU B 1 60 ? 12.540 -5.426 49.826 1.00 35.99 61 LEU B O 1
ATOM 1663 N N . SER B 1 61 ? 14.000 -4.266 51.096 1.00 28.79 62 SER B N 1
ATOM 1664 C CA . SER B 1 61 ? 13.077 -3.171 51.379 1.00 28.16 62 SER B CA 1
ATOM 1665 C C . SER B 1 61 ? 12.492 -2.593 50.091 1.00 35.11 62 SER B C 1
ATOM 1666 O O . SER B 1 61 ? 11.282 -2.392 49.990 1.00 31.43 62 SER B O 1
ATOM 1669 N N . HIS B 1 62 ? 13.354 -2.343 49.108 1.00 38.17 63 HIS B N 1
ATOM 1670 C CA . HIS B 1 62 ? 12.914 -1.858 47.802 1.00 36.55 63 HIS B CA 1
ATOM 1671 C C . HIS B 1 62 ? 11.981 -2.865 47.123 1.00 36.80 63 HIS B C 1
ATOM 1672 O O . HIS B 1 62 ? 10.972 -2.483 46.533 1.00 34.95 63 HIS B O 1
ATOM 1679 N N . SER B 1 63 ? 12.315 -4.151 47.214 1.00 32.67 64 SER B N 1
ATOM 1680 C CA . SER B 1 63 ? 11.494 -5.194 46.601 1.00 26.78 64 SER B CA 1
ATOM 1681 C C . SER B 1 63 ? 10.152 -5.374 47.299 1.00 34.13 64 SER B C 1
ATOM 1682 O O . SER B 1 63 ? 9.138 -5.606 46.644 1.00 31.33 64 SER B O 1
ATOM 1685 N N . GLN B 1 64 ? 10.145 -5.290 48.625 1.00 36.25 65 GLN B N 1
ATOM 1686 C CA . GLN B 1 64 ? 8.901 -5.457 49.366 1.00 28.30 65 GLN B CA 1
ATOM 1687 C C . GLN B 1 64 ? 7.959 -4.285 49.121 1.00 34.33 65 GLN B C 1
ATOM 1688 O O . GLN B 1 64 ? 6.749 -4.469 49.026 1.00 36.72 65 GLN B O 1
ATOM 1694 N N . GLU B 1 65 ? 8.519 -3.087 49.003 1.00 35.25 66 GLU B N 1
ATOM 1695 C CA . GLU B 1 65 ? 7.728 -1.906 48.682 1.00 28.30 66 GLU B CA 1
ATOM 1696 C C . GLU B 1 65 ? 7.024 -2.077 47.342 1.00 39.95 66 GLU B C 1
ATOM 1697 O O . GLU B 1 65 ? 5.854 -1.728 47.195 1.00 42.30 66 GLU B O 1
ATOM 1703 N N . ARG B 1 66 ? 7.744 -2.620 46.367 1.00 39.15 67 ARG B N 1
ATOM 1704 C CA . ARG B 1 66 ? 7.184 -2.824 45.039 1.00 35.16 67 ARG B CA 1
ATOM 1705 C C . ARG B 1 66 ? 6.189 -3.981 45.024 1.00 38.63 67 ARG B C 1
ATOM 1706 O O . ARG B 1 66 ? 5.266 -3.996 44.212 1.00 41.07 67 ARG B O 1
ATOM 1714 N N . LEU B 1 67 ? 6.375 -4.944 45.921 1.00 34.34 68 LEU B N 1
ATOM 1715 C CA . LEU B 1 67 ? 5.403 -6.020 46.077 1.00 39.16 68 LEU B CA 1
ATOM 1716 C C . LEU B 1 67 ? 4.111 -5.483 46.690 1.00 34.86 68 LEU B C 1
ATOM 1717 O O . LEU B 1 67 ? 3.021 -5.949 46.366 1.00 38.02 68 LEU B O 1
ATOM 1722 N N . VAL B 1 68 ? 4.242 -4.501 47.577 1.00 39.01 69 VAL B N 1
ATOM 1723 C CA . VAL B 1 68 ? 3.081 -3.865 48.186 1.00 40.68 69 VAL B CA 1
ATOM 1724 C C . VAL B 1 68 ? 2.334 -3.025 47.153 1.00 38.49 69 VAL B C 1
ATOM 1725 O O . VAL B 1 68 ? 1.106 -3.054 47.088 1.00 41.23 69 VAL B O 1
ATOM 1729 N N . ASN B 1 69 ? 3.084 -2.286 46.341 1.00 36.41 70 ASN B N 1
ATOM 1730 C CA . ASN B 1 69 ? 2.497 -1.494 45.266 1.00 43.12 70 ASN B CA 1
ATOM 1731 C C . ASN B 1 69 ? 1.725 -2.361 44.279 1.00 38.87 70 ASN B C 1
ATOM 1732 O O . ASN B 1 69 ? 0.605 -2.030 43.888 1.00 42.83 70 ASN B O 1
ATOM 1737 N N . GLU B 1 70 ? 2.326 -3.482 43.894 1.00 40.31 71 GLU B N 1
ATOM 1738 C CA . GLU B 1 70 ? 1.756 -4.347 42.871 1.00 41.09 71 GLU B CA 1
ATOM 1739 C C . GLU B 1 70 ? 0.557 -5.126 43.388 1.00 41.07 71 GLU B C 1
ATOM 1740 O O . GLU B 1 70 ? -0.368 -5.429 42.639 1.00 41.88 71 GLU B O 1
ATOM 1746 N N . THR B 1 71 ? 0.582 -5.457 44.673 1.00 38.90 72 THR B N 1
ATOM 1747 C CA . THR B 1 71 ? -0.503 -6.211 45.277 1.00 45.70 72 THR B CA 1
ATOM 1748 C C . THR B 1 71 ? -1.754 -5.346 45.367 1.00 39.53 72 THR B C 1
ATOM 1749 O O . THR B 1 71 ? -2.861 -5.814 45.108 1.00 40.10 72 THR B O 1
ATOM 1753 N N . ARG B 1 72 ? -1.569 -4.079 45.722 1.00 38.57 73 ARG B N 1
ATOM 1754 C CA . ARG B 1 72 ? -2.678 -3.137 45.800 1.00 44.83 73 ARG B CA 1
ATOM 1755 C C . ARG B 1 72 ? -3.326 -2.917 44.440 1.00 48.51 73 ARG B C 1
ATOM 1756 O O . ARG B 1 72 ? -4.550 -2.941 44.319 1.00 44.89 73 ARG B O 1
ATOM 1764 N N . GLU B 1 73 ? -2.500 -2.697 43.422 1.00 42.65 74 GLU B N 1
ATOM 1765 C CA . GLU B 1 73 ? -2.997 -2.503 42.067 1.00 43.94 74 GLU B CA 1
ATOM 1766 C C . GLU B 1 73 ? -3.762 -3.733 41.596 1.00 44.87 74 GLU B C 1
ATOM 1767 O O . GLU B 1 73 ? -4.823 -3.617 40.983 1.00 44.74 74 GLU B O 1
ATOM 1773 N N . CYS B 1 74 ? -3.221 -4.906 41.902 1.00 45.48 75 CYS B N 1
ATOM 1774 C CA . CYS B 1 74 ? -3.852 -6.169 41.547 1.00 34.93 75 CYS B CA 1
ATOM 1775 C C . CYS B 1 74 ? -5.193 -6.340 42.245 1.00 42.23 75 CYS B C 1
ATOM 1776 O O . CYS B 1 74 ? -6.165 -6.797 41.645 1.00 47.48 75 CYS B O 1
ATOM 1779 N N . GLN B 1 75 ? -5.226 -5.981 43.524 1.00 46.80 76 GLN B N 1
ATOM 1780 C CA . GLN B 1 75 ? -6.440 -6.069 44.324 1.00 45.01 76 GLN B CA 1
ATOM 1781 C C . GLN B 1 75 ? -7.502 -5.121 43.781 1.00 32.34 76 GLN B C 1
ATOM 1782 O O . GLN B 1 75 ? -8.673 -5.484 43.654 1.00 37.06 76 GLN B O 1
ATOM 1788 N N . SER B 1 76 ? -7.074 -3.908 43.450 1.00 34.98 77 SER B N 1
ATOM 1789 C CA . SER B 1 76 ? -7.950 -2.901 42.864 1.00 33.70 77 SER B CA 1
ATOM 1790 C C . SER B 1 76 ? -8.419 -3.309 41.469 1.00 45.21 77 SER B C 1
ATOM 1791 O O . SER B 1 76 ? -9.482 -2.892 41.016 1.00 43.62 77 SER B O 1
ATOM 1794 N N . LEU B 1 77 ? -7.621 -4.129 40.792 1.00 43.22 78 LEU B N 1
ATOM 1795 C CA . LEU B 1 77 ? -7.972 -4.607 39.457 1.00 41.66 78 LEU B CA 1
ATOM 1796 C C . LEU B 1 77 ? -9.077 -5.651 39.519 1.00 42.35 78 LEU B C 1
ATOM 1797 O O . LEU B 1 77 ? -9.986 -5.658 38.691 1.00 31.41 78 LEU B O 1
ATOM 1802 N N . ARG B 1 78 ? -8.983 -6.542 40.500 1.00 35.80 79 ARG B N 1
ATOM 1803 C CA . ARG B 1 78 ? -10.057 -7.489 40.766 1.00 43.35 79 ARG B CA 1
ATOM 1804 C C . ARG B 1 78 ? -11.310 -6.727 41.145 1.00 47.52 79 ARG B C 1
ATOM 1805 O O . ARG B 1 78 ? -12.417 -7.075 40.740 1.00 45.38 79 ARG B O 1
ATOM 1813 N N . LEU B 1 79 ? -11.110 -5.689 41.943 1.00 42.90 80 LEU B N 1
ATOM 1814 C CA . LEU B 1 79 ? -12.177 -4.808 42.372 1.00 45.21 80 LEU B CA 1
ATOM 1815 C C . LEU B 1 79 ? -12.943 -4.233 41.183 1.00 38.39 80 LEU B C 1
ATOM 1816 O O . LEU B 1 79 ? -14.172 -4.281 41.131 1.00 45.17 80 LEU B O 1
ATOM 1821 N N . GLU B 1 80 ? -12.199 -3.676 40.235 1.00 36.58 81 GLU B N 1
ATOM 1822 C CA . GLU B 1 80 ? -12.783 -3.135 39.017 1.00 37.88 81 GLU B CA 1
ATOM 1823 C C . GLU B 1 80 ? -13.492 -4.219 38.214 1.00 40.45 81 GLU B C 1
ATOM 1824 O O . GLU B 1 80 ? -14.523 -3.967 37.591 1.00 37.03 81 GLU B O 1
ATOM 1830 N N . LEU B 1 81 ? -12.932 -5.424 38.233 1.00 43.14 82 LEU B N 1
ATOM 1831 C CA . LEU B 1 81 ? -13.440 -6.515 37.413 1.00 36.30 82 LEU B CA 1
ATOM 1832 C C . LEU B 1 81 ? -14.698 -7.135 38.007 1.00 41.92 82 LEU B C 1
ATOM 1833 O O . LEU B 1 81 ? -15.524 -7.704 37.290 1.00 43.47 82 LEU B O 1
ATOM 1838 N N . GLU B 1 82 ? -14.844 -7.024 39.321 1.00 39.45 83 GLU B N 1
ATOM 1839 C CA . GLU B 1 82 ? -16.016 -7.558 40.001 1.00 34.81 83 GLU B CA 1
ATOM 1840 C C . GLU B 1 82 ? -17.232 -6.684 39.728 1.00 39.81 83 GLU B C 1
ATOM 1841 O O . GLU B 1 82 ? -18.305 -7.179 39.383 1.00 40.02 83 GLU B O 1
ATOM 1847 N N . LYS B 1 83 ? -17.045 -5.379 39.889 1.00 33.88 84 LYS B N 1
ATOM 1848 C CA . LYS B 1 83 ? -18.090 -4.399 39.623 1.00 37.73 84 LYS B CA 1
ATOM 1849 C C . LYS B 1 83 ? -18.531 -4.467 38.165 1.00 38.64 84 LYS B C 1
ATOM 1850 O O . LYS B 1 83 ? -19.708 -4.300 37.849 1.00 41.35 84 LYS B O 1
ATOM 1856 N N . LEU B 1 84 ? -17.574 -4.730 37.285 1.00 35.97 85 LEU B N 1
ATOM 1857 C CA . LEU B 1 84 ? -17.833 -4.816 35.853 1.00 39.30 85 LEU B CA 1
ATOM 1858 C C . LEU B 1 84 ? -18.605 -6.084 35.486 1.00 38.85 85 LEU B C 1
ATOM 1859 O O . LEU B 1 84 ? -19.469 -6.058 34.616 1.00 33.60 85 LEU B O 1
ATOM 1864 N N . ASN B 1 85 ? -18.294 -7.192 36.151 1.00 30.83 86 ASN B N 1
ATOM 1865 C CA . ASN B 1 85 ? -19.021 -8.439 35.926 1.00 30.26 86 ASN B CA 1
ATOM 1866 C C . ASN B 1 85 ? -20.476 -8.353 36.376 1.00 35.38 86 ASN B C 1
ATOM 1867 O O . ASN B 1 85 ? -21.357 -8.953 35.762 1.00 32.95 86 ASN B O 1
ATOM 1872 N N . ASN B 1 86 ? -20.722 -7.612 37.453 1.00 39.16 87 ASN B N 1
ATOM 1873 C CA . ASN B 1 86 ? -22.079 -7.425 37.957 1.00 34.57 87 ASN B CA 1
ATOM 1874 C C . ASN B 1 86 ? -22.907 -6.532 37.041 1.00 37.31 87 ASN B C 1
ATOM 1875 O O . ASN B 1 86 ? -24.121 -6.703 36.921 1.00 35.91 87 ASN B O 1
ATOM 1880 N N . GLN B 1 87 ? -22.243 -5.574 36.402 1.00 32.79 88 GLN B N 1
ATOM 1881 C CA . GLN B 1 87 ? -22.892 -4.712 35.422 1.00 33.95 88 GLN B CA 1
ATOM 1882 C C . GLN B 1 87 ? -23.401 -5.523 34.237 1.00 35.37 88 GLN B C 1
ATOM 1883 O O . GLN B 1 87 ? -24.546 -5.378 33.818 1.00 33.49 88 GLN B O 1
ATOM 1889 N N . LEU B 1 88 ? -22.533 -6.377 33.705 1.00 31.36 89 LEU B N 1
ATOM 1890 C CA . LEU B 1 88 ? -22.894 -7.283 32.621 1.00 39.74 89 LEU B CA 1
ATOM 1891 C C . LEU B 1 88 ? -24.093 -8.142 32.987 1.00 36.58 89 LEU B C 1
ATOM 1892 O O . LEU B 1 88 ? -25.075 -8.196 32.252 1.00 36.50 89 LEU B O 1
ATOM 1897 N N . LYS B 1 89 ? -24.000 -8.810 34.132 1.00 35.78 90 LYS B N 1
ATOM 1898 C CA . LYS B 1 89 ? -25.053 -9.705 34.596 1.00 33.31 90 LYS B CA 1
ATOM 1899 C C . LYS B 1 89 ? -26.397 -8.996 34.716 1.00 37.82 90 LYS B C 1
ATOM 1900 O O . LYS B 1 89 ? -27.424 -9.513 34.266 1.00 33.09 90 LYS B O 1
ATOM 1906 N N . ALA B 1 90 ? -26.383 -7.808 35.314 1.00 38.82 91 ALA B N 1
ATOM 1907 C CA . ALA B 1 90 ? -27.610 -7.054 35.539 1.00 28.65 91 ALA B CA 1
ATOM 1908 C C . ALA B 1 90 ? -28.179 -6.510 34.231 1.00 31.58 91 ALA B C 1
ATOM 1909 O O . ALA B 1 90 ? -29.393 -6.369 34.085 1.00 35.05 91 ALA B O 1
ATOM 1911 N N . LEU B 1 91 ? -27.301 -6.206 33.282 1.00 32.82 92 LEU B N 1
ATOM 1912 C CA . LEU B 1 91 ? -27.744 -5.680 31.998 1.00 33.13 92 LEU B CA 1
ATOM 1913 C C . LEU B 1 91 ? -28.320 -6.774 31.101 1.00 28.09 92 LEU B C 1
ATOM 1914 O O . LEU B 1 91 ? -29.220 -6.507 30.303 1.00 27.77 92 LEU B O 1
ATOM 1919 N N . THR B 1 92 ? -27.806 -7.996 31.218 1.00 29.33 93 THR B N 1
ATOM 1920 C CA . THR B 1 92 ? -28.353 -9.107 30.442 1.00 32.74 93 THR B CA 1
ATOM 1921 C C . THR B 1 92 ? -29.767 -9.417 30.913 1.00 31.37 93 THR B C 1
ATOM 1922 O O . THR B 1 92 ? -30.656 -9.684 30.107 1.00 37.87 93 THR B O 1
ATOM 1926 N N . GLU B 1 93 ? -29.964 -9.381 32.227 1.00 26.49 94 GLU B N 1
ATOM 1927 C CA . GLU B 1 93 ? -31.283 -9.579 32.817 1.00 35.39 94 GLU B CA 1
ATOM 1928 C C . GLU B 1 93 ? -32.271 -8.518 32.341 1.00 30.07 94 GLU B C 1
ATOM 1929 O O . GLU B 1 93 ? -33.398 -8.833 31.964 1.00 32.59 94 GLU B O 1
ATOM 1935 N N . LYS B 1 94 ? -31.839 -7.262 32.355 1.00 28.48 95 LYS B N 1
ATOM 1936 C CA . LYS B 1 94 ? -32.698 -6.157 31.951 1.00 26.41 95 LYS B CA 1
ATOM 1937 C C . LYS B 1 94 ? -33.011 -6.191 30.457 1.00 31.59 95 LYS B C 1
ATOM 1938 O O . LYS B 1 94 ? -34.138 -5.907 30.049 1.00 32.13 95 LYS B O 1
ATOM 1944 N N . ASN B 1 95 ? -32.013 -6.529 29.646 1.00 27.62 96 ASN B N 1
ATOM 1945 C CA . ASN B 1 95 ? -32.225 -6.665 28.210 1.00 29.85 96 ASN B CA 1
ATOM 1946 C C . ASN B 1 95 ? -33.194 -7.793 27.904 1.00 29.18 96 ASN B C 1
ATOM 1947 O O . ASN B 1 95 ? -34.006 -7.689 26.981 1.00 30.05 96 ASN B O 1
ATOM 1952 N N . LYS B 1 96 ? -33.100 -8.869 28.682 1.00 31.06 97 LYS B N 1
ATOM 1953 C CA . LYS B 1 96 ? -33.995 -10.008 28.527 1.00 32.22 97 LYS B CA 1
ATOM 1954 C C . LYS B 1 96 ? -35.436 -9.589 28.752 1.00 36.12 97 LYS B C 1
ATOM 1955 O O . LYS B 1 96 ? -36.328 -9.961 27.995 1.00 38.23 97 LYS B O 1
ATOM 1961 N N . GLU B 1 97 ? -35.658 -8.805 29.798 1.00 37.10 98 GLU B N 1
ATOM 1962 C CA . GLU B 1 97 ? -37.003 -8.380 30.148 1.00 34.41 98 GLU B CA 1
ATOM 1963 C C . GLU B 1 97 ? -37.556 -7.375 29.140 1.00 32.19 98 GLU B C 1
ATOM 1964 O O . GLU B 1 97 ? -38.746 -7.385 28.839 1.00 32.49 98 GLU B O 1
ATOM 1970 N N . LEU B 1 98 ? -36.692 -6.515 28.613 1.00 25.38 99 LEU B N 1
ATOM 1971 C CA . LEU B 1 98 ? -37.107 -5.561 27.588 1.00 28.00 99 LEU B CA 1
ATOM 1972 C C . LEU B 1 98 ? -37.592 -6.279 26.331 1.00 34.17 99 LEU B C 1
ATOM 1973 O O . LEU B 1 98 ? -38.611 -5.906 25.751 1.00 31.47 99 LEU B O 1
ATOM 1978 N N . GLU B 1 99 ? -36.861 -7.311 25.922 1.00 24.54 100 GLU B N 1
ATOM 1979 C CA . GLU B 1 99 ? -37.246 -8.123 24.771 1.00 35.35 100 GLU B CA 1
ATOM 1980 C C . GLU B 1 99 ? -38.620 -8.758 24.953 1.00 35.01 100 GLU B C 1
ATOM 1981 O O . GLU B 1 99 ? -39.437 -8.771 24.029 1.00 30.71 100 GLU B O 1
ATOM 1987 N N . ILE B 1 100 ? -38.868 -9.287 26.148 1.00 32.94 101 ILE B N 1
ATOM 1988 C CA . ILE B 1 100 ? -40.135 -9.950 26.451 1.00 36.21 101 ILE B CA 1
ATOM 1989 C C . ILE B 1 100 ? -41.284 -8.944 26.397 1.00 34.42 101 ILE B C 1
ATOM 1990 O O . ILE B 1 100 ? -42.368 -9.242 25.890 1.00 39.10 101 ILE B O 1
ATOM 1995 N N . ALA B 1 101 ? -41.022 -7.743 26.903 1.00 38.39 102 ALA B N 1
ATOM 1996 C CA . ALA B 1 101 ? -42.012 -6.673 26.930 1.00 30.03 102 ALA B CA 1
ATOM 1997 C C . ALA B 1 101 ? -42.306 -6.166 25.526 1.00 35.22 102 ALA B C 1
ATOM 1998 O O . ALA B 1 101 ? -43.442 -5.811 25.206 1.00 31.32 102 ALA B O 1
ATOM 2000 N N . GLN B 1 102 ? -41.269 -6.134 24.695 1.00 32.52 103 GLN B N 1
ATOM 2001 C CA . GLN B 1 102 ? -41.401 -5.711 23.307 1.00 30.48 103 GLN B CA 1
ATOM 2002 C C . GLN B 1 102 ? -42.325 -6.653 22.547 1.00 35.35 103 GLN B C 1
ATOM 2003 O O . GLN B 1 102 ? -43.196 -6.217 21.792 1.00 36.06 103 GLN B O 1
ATOM 2009 N N . ASP B 1 103 ? -42.125 -7.948 22.762 1.00 35.16 104 ASP B N 1
ATOM 2010 C CA . ASP B 1 103 ? -42.932 -8.976 22.124 1.00 31.04 104 ASP B CA 1
ATOM 2011 C C . ASP B 1 103 ? -44.385 -8.845 22.567 1.00 35.89 104 ASP B C 1
ATOM 2012 O O . ASP B 1 103 ? -45.298 -8.831 21.742 1.00 33.02 104 ASP B O 1
ATOM 2017 N N . ARG B 1 104 ? -44.580 -8.735 23.877 1.00 32.18 105 ARG B N 1
ATOM 2018 C CA . ARG B 1 104 ? -45.900 -8.535 24.454 1.00 30.07 105 ARG B CA 1
ATOM 2019 C C . ARG B 1 104 ? -46.572 -7.266 23.929 1.00 29.00 105 ARG B C 1
ATOM 2020 O O . ARG B 1 104 ? -47.786 -7.252 23.686 1.00 30.59 105 ARG B O 1
ATOM 2028 N N . ASN B 1 105 ? -45.784 -6.206 23.756 1.00 28.38 106 ASN B N 1
ATOM 2029 C CA . ASN B 1 105 ? -46.314 -4.935 23.271 1.00 26.48 106 ASN B CA 1
ATOM 2030 C C . ASN B 1 105 ? -46.880 -5.034 21.856 1.00 31.21 106 ASN B C 1
ATOM 2031 O O . ASN B 1 105 ? -47.936 -4.478 21.569 1.00 33.60 106 ASN B O 1
ATOM 2036 N N . ILE B 1 106 ? -46.176 -5.741 20.977 1.00 31.10 107 ILE B N 1
ATOM 2037 C CA . ILE B 1 106 ? -46.642 -5.944 19.606 1.00 30.08 107 ILE B CA 1
ATOM 2038 C C . ILE B 1 106 ? -47.971 -6.703 19.597 1.00 29.63 107 ILE B C 1
ATOM 2039 O O . ILE B 1 106 ? -48.875 -6.383 18.814 1.00 26.03 107 ILE B O 1
ATOM 2044 N N . ALA B 1 107 ? -48.098 -7.685 20.487 1.00 28.55 108 ALA B N 1
ATOM 2045 C CA . ALA B 1 107 ? -49.329 -8.465 20.596 1.00 28.96 108 ALA B CA 1
ATOM 2046 C C . ALA B 1 107 ? -50.505 -7.572 20.984 1.00 33.43 108 ALA B C 1
ATOM 2047 O O . ALA B 1 107 ? -51.614 -7.729 20.479 1.00 31.02 108 ALA B O 1
ATOM 2049 N N . ILE B 1 108 ? -50.242 -6.630 21.880 1.00 33.43 109 ILE B N 1
ATOM 2050 C CA . ILE B 1 108 ? -51.244 -5.669 22.317 1.00 27.32 109 ILE B CA 1
ATOM 2051 C C . ILE B 1 108 ? -51.642 -4.730 21.182 1.00 27.73 109 ILE B C 1
ATOM 2052 O O . ILE B 1 108 ? -52.815 -4.376 21.039 1.00 32.03 109 ILE B O 1
ATOM 2057 N N . GLN B 1 109 ? -50.666 -4.335 20.370 1.00 27.15 110 GLN B N 1
ATOM 2058 C CA . GLN B 1 109 ? -50.924 -3.390 19.290 1.00 26.57 110 GLN B CA 1
ATOM 2059 C C . GLN B 1 109 ? -51.799 -4.012 18.208 1.00 23.96 110 GLN B C 1
ATOM 2060 O O . GLN B 1 109 ? -52.659 -3.340 17.634 1.00 25.17 110 GLN B O 1
ATOM 2066 N N . SER B 1 110 ? -51.583 -5.294 17.933 1.00 23.03 111 SER B N 1
ATOM 2067 C CA . SER B 1 110 ? -52.410 -6.006 16.969 1.00 26.72 111 SER B CA 1
ATOM 2068 C C . SER B 1 110 ? -53.816 -6.224 17.529 1.00 27.21 111 SER B C 1
ATOM 2069 O O . SER B 1 110 ? -54.788 -6.299 16.777 1.00 29.24 111 SER B O 1
ATOM 2072 N N . GLN B 1 111 ? -53.919 -6.309 18.854 1.00 29.65 112 GLN B N 1
ATOM 2073 C CA . GLN B 1 111 ? -55.217 -6.412 19.520 1.00 24.49 112 GLN B CA 1
ATOM 2074 C C . GLN B 1 111 ? -55.974 -5.088 19.447 1.00 30.53 112 GLN B C 1
ATOM 2075 O O . GLN B 1 111 ? -57.169 -5.061 19.162 1.00 27.97 112 GLN B O 1
ATOM 2081 N N . MET B 1 112 ? -55.274 -3.988 19.702 1.00 33.32 113 MET B N 1
ATOM 2082 C CA . MET B 1 112 ? -55.896 -2.667 19.661 1.00 27.21 113 MET B CA 1
ATOM 2083 C C . MET B 1 112 ? -56.325 -2.295 18.243 1.00 28.87 113 MET B C 1
ATOM 2084 O O . MET B 1 112 ? -57.261 -1.515 18.055 1.00 32.28 113 MET B O 1
ATOM 2089 N N . THR B 1 113 ? -55.634 -2.851 17.252 1.00 24.28 114 THR B N 1
ATOM 2090 C CA . THR B 1 113 ? -55.995 -2.630 15.858 1.00 26.33 114 THR B CA 1
ATOM 2091 C C . THR B 1 113 ? -57.343 -3.274 15.570 1.00 32.65 114 THR B C 1
ATOM 2092 O O . THR B 1 113 ? -58.181 -2.709 14.863 1.00 31.63 114 THR B O 1
ATOM 2096 N N . ARG B 1 114 ? -57.542 -4.459 16.134 1.00 36.90 115 ARG B N 1
ATOM 2097 C CA . ARG B 1 114 ? -58.782 -5.193 15.948 1.00 31.99 115 ARG B CA 1
ATOM 2098 C C . ARG B 1 114 ? -59.965 -4.425 16.519 1.00 27.66 115 ARG B C 1
ATOM 2099 O O . ARG B 1 114 ? -61.005 -4.305 15.868 1.00 34.79 115 ARG B O 1
ATOM 2107 N N . THR B 1 115 ? -59.800 -3.894 17.727 1.00 27.41 116 THR B N 1
ATOM 2108 C CA . THR B 1 115 ? -60.871 -3.144 18.367 1.00 35.69 116 THR B CA 1
ATOM 2109 C C . THR B 1 115 ? -61.184 -1.867 17.588 1.00 29.68 116 THR B C 1
ATOM 2110 O O . THR B 1 115 ? -62.336 -1.437 17.533 1.00 26.39 116 THR B O 1
ATOM 2114 N N . LYS B 1 116 ? -60.165 -1.275 16.968 1.00 32.20 117 LYS B N 1
ATOM 2115 C CA . LYS B 1 116 ? -60.362 -0.063 16.177 1.00 35.12 117 LYS B CA 1
ATOM 2116 C C . LYS B 1 116 ? -61.228 -0.320 14.951 1.00 30.06 117 LYS B C 1
ATOM 2117 O O . LYS B 1 116 ? -62.204 0.394 14.710 1.00 30.54 117 LYS B O 1
ATOM 2123 N N . GLU B 1 117 ? -60.856 -1.333 14.173 1.00 30.50 118 GLU B N 1
ATOM 2124 C CA . GLU B 1 117 ? -61.611 -1.713 12.982 1.00 33.73 118 GLU B CA 1
ATOM 2125 C C . GLU B 1 117 ? -63.055 -2.043 13.340 1.00 35.77 118 GLU B C 1
ATOM 2126 O O . GLU B 1 117 ? -63.992 -1.664 12.642 1.00 32.96 118 GLU B O 1
ATOM 2132 N N . GLU B 1 118 ? -63.210 -2.754 14.448 1.00 37.45 119 GLU B N 1
ATOM 2133 C CA . GLU B 1 118 ? -64.513 -3.167 14.951 1.00 30.86 119 GLU B CA 1
ATOM 2134 C C . GLU B 1 118 ? -65.381 -1.969 15.340 1.00 30.43 119 GLU B C 1
ATOM 2135 O O . GLU B 1 118 ? -66.583 -1.954 15.074 1.00 30.31 119 GLU B O 1
ATOM 2141 N N . LEU B 1 119 ? -64.769 -0.966 15.962 1.00 27.27 120 LEU B N 1
ATOM 2142 C CA . LEU B 1 119 ? -65.477 0.262 16.320 1.00 27.05 120 LEU B CA 1
ATOM 2143 C C . LEU B 1 119 ? -65.853 1.085 15.094 1.00 28.23 120 LEU B C 1
ATOM 2144 O O . LEU B 1 119 ? -66.932 1.677 15.043 1.00 24.48 120 LEU B O 1
ATOM 2149 N N . GLU B 1 120 ? -64.950 1.138 14.118 1.00 27.02 121 GLU B N 1
ATOM 2150 C CA . GLU B 1 120 ? -65.203 1.879 12.885 1.00 26.03 121 GLU B CA 1
ATOM 2151 C C . GLU B 1 120 ? -66.340 1.245 12.091 1.00 24.86 121 GLU B C 1
ATOM 2152 O O . GLU B 1 120 ? -67.074 1.940 11.389 1.00 31.00 121 GLU B O 1
ATOM 2158 N N . ALA B 1 121 ? -66.470 -0.075 12.199 1.00 28.11 122 ALA B N 1
ATOM 2159 C CA . ALA B 1 121 ? -67.553 -0.803 11.547 1.00 32.79 122 ALA B CA 1
ATOM 2160 C C . ALA B 1 121 ? -68.887 -0.532 12.194 1.00 28.11 122 ALA B C 1
ATOM 2161 O O . ALA B 1 121 ? -69.914 -0.474 11.514 1.00 33.32 122 ALA B O 1
ATOM 2163 N N . GLU B 1 122 ? -68.864 -0.376 13.511 1.00 27.82 123 GLU B N 1
ATOM 2164 C CA . GLU B 1 122 ? -70.073 -0.080 14.264 1.00 34.43 123 GLU B CA 1
ATOM 2165 C C . GLU B 1 122 ? -70.518 1.348 13.994 1.00 31.92 123 GLU B C 1
ATOM 2166 O O . GLU B 1 122 ? -71.705 1.626 13.858 1.00 32.96 123 GLU B O 1
ATOM 2172 N N . LYS B 1 123 ? -69.543 2.248 13.921 1.00 24.18 124 LYS B N 1
ATOM 2173 C CA . LYS B 1 123 ? -69.784 3.644 13.586 1.00 28.58 124 LYS B CA 1
ATOM 2174 C C . LYS B 1 123 ? -70.372 3.789 12.185 1.00 30.59 124 LYS B C 1
ATOM 2175 O O . LYS B 1 123 ? -71.307 4.566 11.977 1.00 32.06 124 LYS B O 1
ATOM 2181 N N . ARG B 1 124 ? -69.819 3.041 11.231 1.00 30.39 125 ARG B N 1
ATOM 2182 C CA . ARG B 1 124 ? -70.283 3.086 9.847 1.00 25.82 125 ARG B CA 1
ATOM 2183 C C . ARG B 1 124 ? -71.752 2.690 9.760 1.00 29.08 125 ARG B C 1
ATOM 2184 O O . ARG B 1 124 ? -72.536 3.310 9.039 1.00 33.51 125 ARG B O 1
ATOM 2192 N N . ASP B 1 125 ? -72.109 1.648 10.505 1.00 26.93 126 ASP B N 1
ATOM 2193 C CA . ASP B 1 125 ? -73.477 1.153 10.555 1.00 35.72 126 ASP B CA 1
ATOM 2194 C C . ASP B 1 125 ? -74.405 2.143 11.259 1.00 34.31 126 ASP B C 1
ATOM 2195 O O . ASP B 1 125 ? -75.559 2.305 10.865 1.00 29.31 126 ASP B O 1
ATOM 2200 N N . LEU B 1 126 ? -73.899 2.793 12.304 1.00 31.44 127 LEU B N 1
ATOM 2201 C CA . LEU B 1 126 ? -74.657 3.818 13.016 1.00 29.28 127 LEU B CA 1
ATOM 2202 C C . LEU B 1 126 ? -75.024 4.973 12.087 1.00 26.48 127 LEU B C 1
ATOM 2203 O O . LEU B 1 126 ? -76.095 5.567 12.205 1.00 24.22 127 LEU B O 1
ATOM 2208 N N . ILE B 1 127 ? -74.122 5.288 11.166 1.00 24.06 128 ILE B N 1
ATOM 2209 C CA . ILE B 1 127 ? -74.350 6.360 10.210 1.00 25.12 128 ILE B CA 1
ATOM 2210 C C . ILE B 1 127 ? -75.389 5.914 9.184 1.00 27.18 128 ILE B C 1
ATOM 2211 O O . ILE B 1 127 ? -76.260 6.691 8.780 1.00 26.94 128 ILE B O 1
ATOM 2216 N N . ARG B 1 128 ? -75.306 4.643 8.801 1.00 26.80 129 ARG B N 1
ATOM 2217 C CA . ARG B 1 128 ? -76.258 4.040 7.878 1.00 23.72 129 ARG B CA 1
ATOM 2218 C C . ARG B 1 128 ? -77.677 4.016 8.444 1.00 28.90 129 ARG B C 1
ATOM 2219 O O . ARG B 1 128 ? -78.631 4.354 7.742 1.00 31.15 129 ARG B O 1
ATOM 2227 N N . THR B 1 129 ? -77.826 3.620 9.706 1.00 32.76 130 THR B N 1
ATOM 2228 C CA . THR B 1 129 ? -79.160 3.578 10.298 1.00 25.67 130 THR B CA 1
ATOM 2229 C C . THR B 1 129 ? -79.696 4.990 10.518 1.00 26.22 130 THR B C 1
ATOM 2230 O O . THR B 1 129 ? -80.890 5.232 10.344 1.00 29.05 130 THR B O 1
ATOM 2234 N N . ASN B 1 130 ? -78.820 5.927 10.875 1.00 21.85 131 ASN B N 1
ATOM 2235 C CA . ASN B 1 130 ? -79.256 7.298 11.121 1.00 25.09 131 ASN B CA 1
ATOM 2236 C C . ASN B 1 130 ? -79.685 8.017 9.841 1.00 27.86 131 ASN B C 1
ATOM 2237 O O . ASN B 1 130 ? -80.605 8.838 9.870 1.00 28.88 131 ASN B O 1
ATOM 224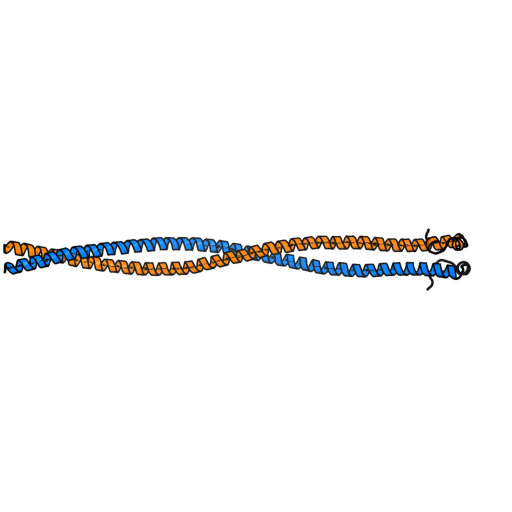2 N N . GLU B 1 131 ? -79.032 7.710 8.722 1.00 27.44 132 GLU B N 1
ATOM 2243 C CA . GLU B 1 131 ? -79.440 8.269 7.436 1.00 24.50 132 GLU B CA 1
ATOM 2244 C C . GLU B 1 131 ? -80.794 7.703 7.017 1.00 28.84 132 GLU B C 1
ATOM 2245 O O . GLU B 1 131 ? -81.672 8.436 6.561 1.00 29.04 132 GLU B O 1
ATOM 2251 N N . ARG B 1 132 ? -80.952 6.394 7.177 1.00 27.12 133 ARG B N 1
ATOM 2252 C CA . ARG B 1 132 ? -82.210 5.718 6.880 1.00 25.36 133 ARG B CA 1
ATOM 2253 C C . ARG B 1 132 ? -83.359 6.300 7.702 1.00 30.45 133 ARG B C 1
ATOM 2254 O O . ARG B 1 132 ? -84.450 6.536 7.182 1.00 32.96 133 ARG B O 1
ATOM 2262 N N . LEU B 1 133 ? -83.102 6.541 8.984 1.00 31.14 134 LEU B N 1
ATOM 2263 C CA . LEU B 1 133 ? -84.092 7.140 9.872 1.00 25.33 134 LEU B CA 1
ATOM 2264 C C . LEU B 1 133 ? -84.446 8.566 9.466 1.00 28.88 134 LEU B C 1
ATOM 2265 O O . LEU B 1 133 ? -85.585 9.001 9.637 1.00 35.10 134 LEU B O 1
ATOM 2270 N N . SER B 1 134 ? -83.467 9.297 8.947 1.00 25.01 135 SER B N 1
ATOM 2271 C CA . SER B 1 134 ? -83.696 10.676 8.543 1.00 27.23 135 SER B CA 1
ATOM 2272 C C . SER B 1 134 ? -84.624 10.743 7.339 1.00 38.94 135 SER B C 1
ATOM 2273 O O . SER B 1 134 ? -85.593 11.502 7.332 1.00 34.00 135 SER B O 1
ATOM 2276 N N . GLN B 1 135 ? -84.336 9.931 6.327 1.00 33.71 136 GLN B N 1
ATOM 2277 C CA . GLN B 1 135 ? -85.127 9.951 5.106 1.00 34.44 136 GLN B CA 1
ATOM 2278 C C . GLN B 1 135 ? -86.542 9.446 5.377 1.00 36.51 136 GLN B C 1
ATOM 2279 O O . GLN B 1 135 ? -87.479 9.783 4.651 1.00 39.61 136 GLN B O 1
ATOM 2285 N N . GLU B 1 136 ? -86.700 8.661 6.437 1.00 34.34 137 GLU B N 1
ATOM 2286 C CA . GLU B 1 136 ? -88.017 8.158 6.798 1.00 33.19 137 GLU B CA 1
ATOM 2287 C C . GLU B 1 136 ? -88.834 9.246 7.480 1.00 34.85 137 GLU B C 1
ATOM 2288 O O . GLU B 1 136 ? -90.055 9.300 7.341 1.00 35.89 137 GLU B O 1
ATOM 2294 N N . LEU B 1 137 ? -88.150 10.105 8.228 1.00 37.27 138 LEU B N 1
ATOM 2295 C CA . LEU B 1 137 ? -88.792 11.263 8.833 1.00 38.59 138 LEU B CA 1
ATOM 2296 C C . LEU B 1 137 ? -89.261 12.234 7.757 1.00 33.41 138 LEU B C 1
ATOM 2297 O O . LEU B 1 137 ? -90.375 12.748 7.816 1.00 35.60 138 LEU B O 1
ATOM 2302 N N . GLU B 1 138 ? -88.401 12.472 6.772 1.00 34.29 139 GLU B N 1
ATOM 2303 C CA . GLU B 1 138 ? -88.719 13.340 5.639 1.00 32.89 139 GLU B CA 1
ATOM 2304 C C . GLU B 1 138 ? -90.016 12.920 4.952 1.00 34.16 139 GLU B C 1
ATOM 2305 O O . GLU B 1 138 ? -90.880 13.742 4.657 1.00 34.37 139 GLU B O 1
ATOM 2311 N N . TYR B 1 139 ? -90.134 11.618 4.723 1.00 27.87 140 TYR B N 1
ATOM 2312 C CA . TYR B 1 139 ? -91.303 11.008 4.099 1.00 31.82 140 TYR B CA 1
ATOM 2313 C C . TYR B 1 139 ? -92.582 11.231 4.899 1.00 29.14 140 TYR B C 1
ATOM 2314 O O . TYR B 1 139 ? -93.655 11.446 4.329 1.00 27.71 140 TYR B O 1
ATOM 2323 N N . LEU B 1 140 ? -92.459 11.175 6.221 1.00 36.18 141 LEU B N 1
ATOM 2324 C CA . LEU B 1 140 ? -93.614 11.281 7.104 1.00 30.56 141 LEU B CA 1
ATOM 2325 C C . LEU B 1 140 ? -93.948 12.722 7.491 1.00 39.09 141 LEU B C 1
ATOM 2326 O O . LEU B 1 140 ? -95.009 12.982 8.058 1.00 45.99 141 LEU B O 1
ATOM 2331 N N . THR B 1 141 ? -93.048 13.654 7.190 1.00 37.24 142 THR B N 1
ATOM 2332 C CA . THR B 1 141 ? -93.304 15.065 7.469 1.00 42.27 142 THR B CA 1
ATOM 2333 C C . THR B 1 141 ? -92.410 15.965 6.625 1.00 47.42 142 THR B C 1
ATOM 2334 O O . THR B 1 141 ? -92.581 16.058 5.410 1.00 54.81 142 THR B O 1
#

Organism: Homo sapiens (NCBI:txid9606)

InterPro domains:
  IPR012929 Nucleoprotein, TPR/MLP1-2 domain [PF07926] (1039-1166)
  IPR057577 Nucleoprotein, TPR/MPL1 domain [PF25481] (171-249)
  IPR057974 NUA/TPR/MLP1-2-like domain [PF25785] (472-569)

Solvent-accessible surface area: 20190 Å² total; per-residue (Å²): 142,34,14,1,75,120,30,8,92,160,92,18,14,105,156,9,71,163,61,4,44,90,80,0,48,134,50,0,43,68,8,65,73,71,10,96,39,33,101,37,185,12,87,146,58,64,77,81,19,80,89,90,65,118,106,4,76,153,135,14,70,111,2,83,110,132,20,94,72,36,44,146,64,0,106,62,0,107,97,69,14,119,125,29,74,86,102,20,135,65,35,38,105,117,1,115,107,26,41,97,23,58,90,168,12,94,64,75,24,74,105,47,45,144,34,80,89,71,14,58,34,78,34,132,63,42,77,139,44,37,102,126,18,43,78,63,29,120,157,75,130,92,10,7,126,106,14,1,116,187,116,36,21,108,174,12,70,135,60,4,27,82,79,1,42,138,49,0,44,79,10,64,77,88,6,82,42,22,103,34,127,46,85,153,63,75,77,98,19,93,101,82,64,97,95,3,83,112,102,12,69,117,7,70,104,141,9,88,82,37,40,180,91,9,110,44,13,126,119,91,15,111,136,8,64,87,74,23,134,59,26,53,96,96,8,128,114,18,89,104,30,65,106,157,14,92,60,32,28,54,97,53,61,142,47,89,104,105,17,83,33,59,32,162,72,33,74,178,50,12,114,136,29,53,116,46,23,134,173,67,125

Secondary structure (DSSP, 8-state):
--SHHHHS-HHHHTTS-HHHHHHHHHHHHHHHHHHHHHHHHHHHHHHHHHHHHHHHHHHHHHHHHHHHHHHHHHHHHHHHHHHHHHHHHHHHHHHHHHHHHHHHHHHHHHHHHHHHHHHHHHHHHHHHHHHHHHHHHHH--/--HHHHS-HHHHTTS-HHHHHHHHHHHHHHHHHHHHHHHHHHHHHHHHHHHHHHHHHHHHHHHHHHHHHHHHHHHHHHHHHHHHHHHHHHHHHHHHHHHHHHHHHHHHHHHHHHHHHHHHHHHHHHHHHHHHHHHHHHH-

GO terms:
  GO:0051019 mitogen-activated protein kinase binding (F, IDA)
  GO:0070840 dynein complex binding (F, IDA)
  GO:0015631 tubulin binding (F, IDA)
  GO:0031965 nuclear membrane (C, IDA)
  GO:0034399 nuclear periphery (C, IDA)
  GO:0042405 nuclear inclusion body (C, IDA)
  GO:0034605 cellular response to heat (P, IDA)
  GO:0072686 mitotic spindle (C, IDA)
  GO:0000776 kinetochore (C, IDA)
  GO:0005634 nucleus (C, IDA)
  GO:0005635 nuclear envelope (C, IDA)
  GO:0005737 cytoplasm (C, IDA)
  GO:0003682 chromatin binding (F, IDA)
  GO:0003729 mRNA binding (F, IDA)
  GO:0031072 heat shock protein binding (F, IDA)
  GO:0017056 structural constituent of nuclear pore (F, IDA)
  GO:0042803 protein homodimerization activity (F, IDA)
  GO:0005643 nuclear pore (C, IDA)
  GO:0005868 cytoplasmic dynein complex (C, IDA)
  GO:0044615 nuclear pore nuclear basket (C, IDA)

Foldseek 3Di:
DFPVCVVDPPVVLVVDDPVRSVVVSVVVVVVVVVVVVVVVVVVVVVVVVVVVVVVVVVVVVVVVVVVVVVVVVVVVVVVVVVVVVVVVVVVVVVVVVVVVVVVVVVVVVVVVVVVVVVVVVVVVVVVVVVVVVVVVVVVVD/DVVVVVDPDVVLVVDDPVVNVVVVVVSVVVVVVVVVVVVVVVVVVVVVVVVVVVVVVVVVVVVVVVVVVVVVVVVVVVVVVVVVVVVVVVVVVVVVVVVVVVVVVVVVVVVVVVVVVVVVVVVVVVVVVVVVVVVVVVVD